Protein AF-A0A3D1IRN2-F1 (afdb_monomer)

Foldseek 3Di:
DDDDDCLQVQQPDDCQQFQAEEEEDAAQLCLVVSVVCCCPPNPNRDPFDEAEWEAPDPPTDQDPDALGEYEYEEAEDLVCVVSVVVCSVSNYRYRYYYHDDPVSCVVVVVVTRYHYDYSQPRLVVVVVVCVVVVAADDPVLSVVCCVVRTSHPVVQVVLCVVPPPHHSSVSSVVVVVVVVVVVVVVVD

Structure (mmCIF, N/CA/C/O backbone):
data_AF-A0A3D1IRN2-F1
#
_entry.id   AF-A0A3D1IRN2-F1
#
loop_
_atom_site.group_PDB
_atom_site.id
_atom_site.type_symbol
_atom_site.label_atom_id
_atom_site.label_alt_id
_atom_site.label_comp_id
_atom_site.label_asym_id
_atom_site.label_entity_id
_atom_site.label_seq_id
_atom_site.pdbx_PDB_ins_code
_atom_site.Cartn_x
_atom_site.Cartn_y
_atom_site.Cartn_z
_atom_site.occupancy
_atom_site.B_iso_or_equiv
_atom_site.auth_seq_id
_atom_site.auth_comp_id
_atom_site.auth_asym_id
_atom_site.auth_atom_id
_atom_site.pdbx_PDB_model_num
ATOM 1 N N . MET A 1 1 ? -4.402 -15.039 -14.661 1.00 31.20 1 MET A N 1
ATOM 2 C CA . MET A 1 1 ? -4.674 -14.711 -13.245 1.00 31.20 1 MET A CA 1
ATOM 3 C C . MET A 1 1 ? -3.350 -14.718 -12.504 1.00 31.20 1 MET A C 1
ATOM 5 O O . MET A 1 1 ? -2.863 -15.777 -12.134 1.00 31.20 1 MET A O 1
ATOM 9 N N . THR A 1 2 ? -2.715 -13.557 -12.391 1.00 45.16 2 THR A N 1
ATOM 10 C CA . THR A 1 2 ? -1.510 -13.356 -11.581 1.00 45.16 2 THR A CA 1
ATOM 11 C C . THR A 1 2 ? -1.921 -13.377 -10.107 1.00 45.16 2 THR A C 1
ATOM 13 O O . THR A 1 2 ? -2.821 -12.648 -9.696 1.00 45.16 2 THR A O 1
ATOM 16 N N . GLY A 1 3 ? -1.352 -14.300 -9.327 1.00 62.56 3 GLY A N 1
ATOM 17 C CA . GLY A 1 3 ? -1.637 -14.417 -7.896 1.00 62.56 3 GLY A CA 1
ATOM 18 C C . GLY A 1 3 ? -1.191 -13.170 -7.128 1.00 62.56 3 GLY A C 1
ATOM 19 O O . GLY A 1 3 ? -0.295 -12.454 -7.571 1.00 62.56 3 GLY A O 1
ATOM 20 N N . PHE A 1 4 ? -1.811 -12.914 -5.974 1.00 73.88 4 PHE A N 1
ATOM 21 C CA . PHE A 1 4 ? -1.372 -11.856 -5.062 1.00 73.88 4 PHE A CA 1
ATOM 22 C C . PHE A 1 4 ? 0.097 -12.076 -4.664 1.00 73.88 4 PHE A C 1
ATOM 24 O O . PHE A 1 4 ? 0.427 -13.110 -4.072 1.00 73.88 4 PHE A O 1
ATOM 31 N N . ASP A 1 5 ? 0.960 -11.114 -5.000 1.00 78.19 5 ASP A N 1
ATOM 32 C CA . ASP A 1 5 ? 2.355 -11.095 -4.559 1.00 78.19 5 ASP A CA 1
ATOM 33 C C . ASP A 1 5 ? 2.394 -10.701 -3.081 1.00 78.19 5 ASP A C 1
ATOM 35 O O . ASP A 1 5 ? 2.176 -9.541 -2.732 1.00 78.19 5 ASP A O 1
ATOM 39 N N . ASP A 1 6 ? 2.648 -11.674 -2.208 1.00 82.94 6 ASP A N 1
ATOM 40 C CA . ASP A 1 6 ? 2.663 -11.475 -0.757 1.00 82.94 6 ASP A CA 1
ATOM 41 C C . ASP A 1 6 ? 3.997 -10.894 -0.273 1.00 82.94 6 ASP A C 1
ATOM 43 O O . ASP A 1 6 ? 4.656 -11.414 0.618 1.00 82.94 6 ASP A O 1
ATOM 47 N N . PHE A 1 7 ? 4.426 -9.795 -0.890 1.00 81.88 7 PHE A N 1
ATOM 48 C CA . PHE A 1 7 ? 5.732 -9.178 -0.649 1.00 81.88 7 PHE A CA 1
ATOM 49 C C . PHE A 1 7 ? 5.870 -8.498 0.727 1.00 81.88 7 PHE A C 1
ATOM 51 O O . PHE A 1 7 ? 6.928 -7.941 1.032 1.00 81.88 7 PHE A O 1
ATOM 58 N N . LEU A 1 8 ? 4.783 -8.487 1.502 1.00 84.19 8 LEU A N 1
ATOM 59 C CA . LEU A 1 8 ? 4.660 -7.932 2.850 1.00 84.19 8 LEU A CA 1
ATOM 60 C C . LEU A 1 8 ? 4.401 -9.025 3.904 1.00 84.19 8 LEU A C 1
ATOM 62 O O . LEU A 1 8 ? 4.123 -8.678 5.052 1.00 84.19 8 LEU A O 1
ATOM 66 N N . ASP A 1 9 ? 4.435 -10.305 3.509 1.00 86.25 9 ASP A N 1
ATOM 67 C CA . ASP A 1 9 ? 4.173 -11.475 4.358 1.00 86.25 9 ASP A CA 1
ATOM 68 C C . ASP A 1 9 ? 2.822 -11.413 5.108 1.00 86.25 9 ASP A C 1
ATOM 70 O O . ASP A 1 9 ? 2.667 -11.887 6.241 1.00 86.25 9 ASP A O 1
ATOM 74 N N . LEU A 1 10 ? 1.806 -10.824 4.465 1.00 87.88 10 LEU A N 1
ATOM 75 C CA . LEU A 1 10 ? 0.474 -10.607 5.031 1.00 87.88 10 LEU A CA 1
ATOM 76 C C . LEU A 1 10 ? -0.271 -11.908 5.286 1.00 87.88 10 LEU A C 1
ATOM 78 O O . LEU A 1 10 ? -1.120 -11.929 6.170 1.00 87.88 10 LEU A O 1
ATOM 82 N N . LYS A 1 11 ? 0.023 -12.989 4.552 1.00 87.25 11 LYS A N 1
ATOM 83 C CA .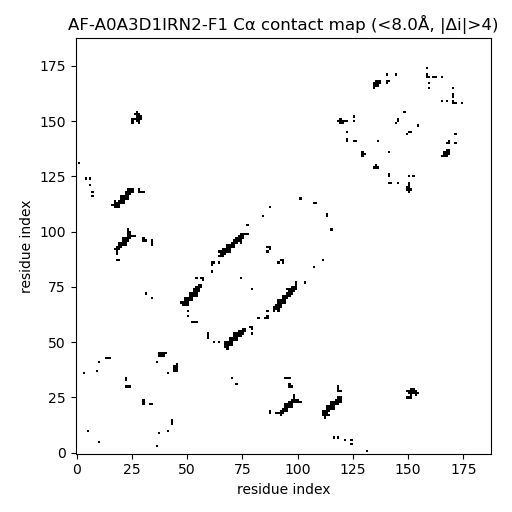 LYS A 1 11 ? -0.608 -14.299 4.792 1.00 87.25 11 LYS A CA 1
ATOM 84 C C . LYS A 1 11 ? -0.293 -14.856 6.174 1.00 87.25 11 LYS A C 1
ATOM 86 O O . LYS A 1 11 ? -1.089 -15.615 6.716 1.00 87.25 11 LYS A O 1
ATOM 91 N N . THR A 1 12 ? 0.879 -14.521 6.705 1.00 86.88 12 THR A N 1
ATOM 92 C CA . THR A 1 12 ? 1.371 -15.029 7.993 1.00 86.88 12 THR A CA 1
ATOM 93 C C . THR A 1 12 ? 1.240 -14.026 9.133 1.00 86.88 12 THR A C 1
ATOM 95 O O . THR A 1 12 ? 1.404 -14.395 10.296 1.00 86.88 12 THR A O 1
ATOM 98 N N . ALA A 1 13 ? 0.947 -12.762 8.821 1.00 89.69 13 ALA A N 1
ATOM 99 C CA . ALA A 1 13 ? 0.751 -11.725 9.821 1.00 89.69 13 ALA A CA 1
ATOM 100 C C . ALA A 1 13 ? -0.537 -11.964 10.630 1.00 89.69 13 ALA A C 1
ATOM 102 O O . ALA A 1 13 ? -1.516 -12.508 10.136 1.00 89.69 13 ALA A O 1
ATOM 103 N N . SER A 1 14 ? -0.549 -11.532 11.893 1.00 90.25 14 SER A N 1
ATOM 104 C CA . SER A 1 14 ? -1.740 -11.583 12.748 1.00 90.25 14 SER A CA 1
ATOM 105 C C . SER A 1 14 ? -2.242 -10.179 13.045 1.00 90.25 14 SER A C 1
ATOM 107 O O . SER A 1 14 ? -1.477 -9.292 13.434 1.00 90.25 14 SER A O 1
ATOM 109 N N . PHE A 1 15 ? -3.551 -9.989 12.912 1.00 92.06 15 PHE A N 1
ATOM 110 C CA . PHE A 1 15 ? -4.242 -8.718 13.099 1.00 92.06 15 PHE A CA 1
ATOM 111 C C . PHE A 1 15 ? -5.239 -8.742 14.260 1.00 92.06 15 PHE A C 1
ATOM 113 O O . PHE A 1 15 ? -5.839 -7.709 14.557 1.00 92.06 15 PHE A O 1
ATOM 120 N N . ARG A 1 16 ? -5.390 -9.871 14.964 1.00 86.75 16 ARG A N 1
ATOM 121 C CA . ARG A 1 16 ? -6.381 -10.056 16.045 1.00 86.75 16 ARG A CA 1
ATOM 122 C C . ARG A 1 16 ? -6.370 -8.969 17.121 1.00 86.75 16 ARG A C 1
ATOM 124 O O . ARG A 1 16 ? -7.426 -8.566 17.591 1.00 86.75 16 ARG A O 1
ATOM 131 N N . SER A 1 17 ? -5.192 -8.487 17.508 1.00 88.06 17 SER A N 1
ATOM 132 C CA . SER A 1 17 ? -5.023 -7.424 18.511 1.00 88.06 17 SER A CA 1
ATOM 133 C C . SER A 1 17 ? -4.680 -6.062 17.901 1.00 88.06 17 SER A C 1
ATOM 135 O O . SER A 1 17 ? -4.400 -5.110 18.630 1.00 88.06 17 SER A O 1
ATOM 137 N N . THR A 1 18 ? -4.667 -5.949 16.573 1.00 93.88 18 THR A N 1
ATOM 138 C CA . THR A 1 18 ? -4.250 -4.731 15.873 1.00 93.88 18 THR A CA 1
ATOM 139 C C . THR A 1 18 ? -5.421 -3.778 15.759 1.00 93.88 18 THR A C 1
ATOM 141 O O . THR A 1 18 ? -6.428 -4.099 15.141 1.00 93.88 18 THR A O 1
ATOM 144 N N . ARG A 1 19 ? -5.287 -2.584 16.329 1.00 95.44 19 ARG A N 1
ATOM 145 C CA . ARG A 1 19 ? -6.281 -1.509 16.225 1.00 95.44 19 ARG A CA 1
ATOM 146 C C . ARG A 1 19 ? -6.098 -0.686 14.956 1.00 95.44 19 ARG A C 1
ATOM 148 O O . ARG A 1 19 ? -7.086 -0.278 14.355 1.00 95.44 19 ARG A O 1
ATOM 155 N N . LEU A 1 20 ? -4.853 -0.473 14.543 1.00 97.00 20 LEU A N 1
ATOM 156 C CA . LEU A 1 20 ? -4.511 0.300 13.356 1.00 97.00 20 LEU A CA 1
ATOM 157 C C . LEU A 1 20 ? -3.485 -0.455 12.511 1.00 97.00 20 LEU A C 1
ATOM 159 O O . LEU A 1 20 ? -2.386 -0.746 12.977 1.00 97.00 20 LEU A O 1
ATOM 163 N N . ALA A 1 21 ? -3.824 -0.736 11.260 1.00 96.88 21 ALA A N 1
ATOM 164 C CA . ALA A 1 21 ? -2.905 -1.290 10.283 1.00 96.88 21 ALA A CA 1
ATOM 165 C C . ALA A 1 21 ? -2.624 -0.253 9.191 1.00 96.88 21 ALA A C 1
ATOM 167 O O . ALA A 1 21 ? -3.531 0.121 8.453 1.00 96.88 21 ALA A O 1
ATOM 168 N N . VAL A 1 22 ? -1.383 0.228 9.097 1.00 96.38 22 VAL A N 1
ATOM 169 C CA . VAL A 1 22 ? -0.994 1.308 8.180 1.00 96.38 22 VAL A CA 1
ATOM 170 C C . VAL A 1 22 ? -0.168 0.770 7.023 1.00 96.38 22 VAL A C 1
ATOM 172 O O . VAL A 1 22 ? 0.945 0.300 7.221 1.00 96.38 22 VAL A O 1
ATOM 175 N N . PHE A 1 23 ? -0.665 0.928 5.807 1.00 95.56 23 PHE A N 1
ATOM 176 C CA . PHE A 1 23 ? 0.045 0.693 4.558 1.00 95.56 23 PHE A CA 1
ATOM 177 C C . PHE A 1 23 ? 0.503 2.038 4.007 1.00 95.56 23 PHE A C 1
ATOM 179 O O . PHE A 1 23 ? -0.317 2.865 3.615 1.00 95.56 23 PHE A O 1
ATOM 186 N N . THR A 1 24 ? 1.811 2.272 3.979 1.00 93.56 24 THR A N 1
ATOM 187 C CA . THR A 1 24 ? 2.407 3.515 3.468 1.00 93.56 24 THR A CA 1
ATOM 188 C C . THR A 1 24 ? 3.323 3.255 2.278 1.00 93.56 24 THR A C 1
ATOM 190 O O . THR A 1 24 ? 3.818 2.142 2.089 1.00 93.56 24 THR A O 1
ATOM 193 N N . GLY A 1 25 ? 3.493 4.260 1.426 1.00 89.31 25 GLY A N 1
ATOM 194 C CA . GLY A 1 25 ? 4.340 4.229 0.238 1.00 89.31 25 GLY A CA 1
ATOM 195 C C . GLY A 1 25 ? 3.826 5.169 -0.848 1.00 89.31 25 GLY A C 1
ATOM 196 O O . GLY A 1 25 ? 2.757 5.769 -0.708 1.00 89.31 25 GLY A O 1
ATOM 197 N N . VAL A 1 26 ? 4.576 5.262 -1.943 1.00 86.19 26 VAL A N 1
ATOM 198 C CA . VAL A 1 26 ? 4.243 6.088 -3.116 1.00 86.19 26 VAL A CA 1
ATOM 199 C C . VAL A 1 26 ? 2.935 5.660 -3.796 1.00 86.19 26 VAL A C 1
ATOM 201 O O . VAL A 1 26 ? 2.400 4.576 -3.537 1.00 86.19 26 VAL A O 1
ATOM 204 N N . SER A 1 27 ? 2.380 6.508 -4.665 1.00 86.44 27 SER A N 1
ATOM 205 C CA . SER A 1 27 ? 1.241 6.110 -5.503 1.00 86.44 27 SER A CA 1
ATOM 206 C C . SER A 1 27 ? 1.588 4.863 -6.325 1.00 86.44 27 SER A C 1
ATOM 208 O O . SER A 1 27 ? 2.743 4.647 -6.672 1.00 86.44 27 SER A O 1
ATOM 210 N N . GLY A 1 28 ? 0.615 3.980 -6.553 1.00 84.31 28 GLY A N 1
ATOM 211 C CA . GLY A 1 28 ? 0.849 2.745 -7.311 1.00 84.31 28 GLY A CA 1
ATOM 212 C C . GLY A 1 28 ? 1.717 1.685 -6.617 1.00 84.31 28 GLY A C 1
ATOM 213 O O . GLY A 1 28 ? 1.985 0.644 -7.208 1.00 84.31 28 GLY A O 1
ATOM 214 N N . SER A 1 29 ? 2.136 1.871 -5.361 1.00 87.31 29 SER A N 1
ATOM 215 C CA . SER A 1 29 ? 2.979 0.896 -4.650 1.00 87.31 29 SER A CA 1
ATOM 216 C C . SER A 1 29 ? 2.251 -0.382 -4.197 1.00 87.31 29 SER A C 1
ATOM 218 O O . SER A 1 29 ? 2.897 -1.321 -3.729 1.00 87.31 29 SER A O 1
ATOM 220 N N . GLY A 1 30 ? 0.922 -0.447 -4.322 1.00 87.38 30 GLY A N 1
ATOM 221 C CA . GLY A 1 30 ? 0.120 -1.619 -3.948 1.00 87.38 30 GLY A CA 1
ATOM 222 C C . GLY A 1 30 ? -0.518 -1.570 -2.553 1.00 87.38 30 GLY A C 1
ATOM 223 O O . GLY A 1 30 ? -0.948 -2.610 -2.064 1.00 87.38 30 GLY A O 1
ATOM 224 N N . LYS A 1 31 ? -0.616 -0.391 -1.914 1.00 93.25 31 LYS A N 1
ATOM 225 C CA . LYS A 1 31 ? -1.302 -0.205 -0.612 1.00 93.25 31 LYS A CA 1
ATOM 226 C C . LYS A 1 31 ? -2.749 -0.704 -0.640 1.00 93.25 31 LYS A C 1
ATOM 228 O O . LYS A 1 31 ? -3.117 -1.588 0.127 1.00 93.25 31 LYS A O 1
ATOM 233 N N . SER A 1 32 ? -3.552 -0.171 -1.557 1.00 91.19 32 SER A N 1
ATOM 234 C CA . SER A 1 32 ? -4.974 -0.501 -1.664 1.00 91.19 32 SER A CA 1
ATOM 235 C C . SER A 1 32 ? -5.172 -1.954 -2.107 1.00 91.19 32 SER A C 1
ATOM 237 O O . SER A 1 32 ? -6.083 -2.616 -1.624 1.00 91.19 32 SER A O 1
ATOM 239 N N . THR A 1 33 ? -4.270 -2.499 -2.935 1.00 91.31 33 THR A N 1
ATOM 240 C CA . THR A 1 33 ? -4.257 -3.924 -3.313 1.00 91.31 33 THR A CA 1
ATOM 241 C C . THR A 1 33 ? -3.986 -4.838 -2.118 1.00 91.31 33 THR A C 1
ATOM 243 O O . THR A 1 33 ? -4.674 -5.842 -1.956 1.00 91.31 33 THR A O 1
ATOM 246 N N . ALA A 1 34 ? -3.027 -4.490 -1.255 1.00 92.00 34 ALA A N 1
ATOM 247 C CA . ALA A 1 34 ? -2.740 -5.229 -0.026 1.00 92.00 34 ALA A CA 1
ATOM 248 C C . ALA A 1 34 ? -3.945 -5.237 0.928 1.00 92.00 34 ALA A C 1
ATOM 250 O O . ALA A 1 34 ? -4.340 -6.293 1.419 1.00 92.00 34 ALA A O 1
ATOM 251 N N . ILE A 1 35 ? -4.581 -4.078 1.129 1.00 93.75 35 ILE A N 1
ATOM 252 C CA . ILE A 1 35 ? -5.801 -3.968 1.942 1.00 93.75 35 ILE A CA 1
ATOM 253 C C . ILE A 1 35 ? -6.943 -4.782 1.329 1.00 93.75 35 ILE A C 1
ATOM 255 O O . ILE A 1 35 ? -7.617 -5.518 2.045 1.00 93.75 35 ILE A O 1
ATOM 259 N N . GLN A 1 36 ? -7.145 -4.687 0.012 1.00 92.50 36 GLN A N 1
ATOM 260 C CA . GLN A 1 36 ? -8.181 -5.439 -0.696 1.00 92.50 36 GLN A CA 1
ATOM 261 C C . GLN A 1 36 ? -7.979 -6.951 -0.540 1.00 92.50 36 GLN A C 1
ATOM 263 O O . GLN A 1 36 ? -8.939 -7.690 -0.327 1.00 92.50 36 GLN A O 1
ATOM 268 N N . TRP A 1 37 ? -6.730 -7.411 -0.609 1.00 92.31 37 TRP A N 1
ATOM 269 C CA . TRP A 1 37 ? -6.413 -8.813 -0.387 1.00 92.31 37 TRP A CA 1
ATOM 270 C C . TRP A 1 37 ? -6.735 -9.241 1.049 1.00 92.31 37 TRP A C 1
ATOM 272 O O . TRP A 1 37 ? -7.393 -10.267 1.230 1.00 92.31 37 TRP A O 1
ATOM 282 N N . LEU A 1 38 ? -6.359 -8.430 2.049 1.00 92.56 38 LEU A N 1
ATOM 283 C CA . LEU A 1 38 ? -6.649 -8.697 3.460 1.00 92.56 38 LEU A CA 1
ATOM 284 C C . LEU A 1 38 ? -8.147 -8.858 3.722 1.00 92.56 38 LEU A C 1
ATOM 286 O O . LEU A 1 38 ? -8.557 -9.851 4.314 1.00 92.56 38 LEU A O 1
ATOM 290 N N . ILE A 1 39 ? -8.971 -7.920 3.257 1.00 92.25 39 ILE A N 1
ATOM 291 C CA . ILE A 1 39 ? -10.416 -7.968 3.522 1.00 92.25 39 ILE A CA 1
ATOM 292 C C . ILE A 1 39 ? -11.112 -9.157 2.847 1.00 92.25 39 ILE A C 1
ATOM 294 O O . ILE A 1 39 ? -12.120 -9.643 3.351 1.00 92.25 39 ILE A O 1
ATOM 298 N N . GLN A 1 40 ? -10.588 -9.624 1.712 1.00 90.12 40 GLN A N 1
ATOM 299 C CA . GLN A 1 40 ? -11.188 -10.717 0.946 1.00 90.12 40 GLN A CA 1
ATOM 300 C C . GLN A 1 40 ? -10.732 -12.100 1.419 1.00 90.12 40 GLN A C 1
ATOM 302 O O . GLN A 1 40 ? -11.522 -13.041 1.381 1.00 90.12 40 GLN A O 1
ATOM 307 N N . HIS A 1 41 ? -9.470 -12.235 1.834 1.00 89.88 41 HIS A N 1
ATOM 308 C CA . HIS A 1 41 ? -8.832 -13.546 1.996 1.00 89.88 41 HIS A CA 1
ATOM 309 C C . HIS A 1 41 ? -8.253 -13.794 3.388 1.00 89.88 41 HIS A C 1
ATOM 311 O O . HIS A 1 41 ? -8.012 -14.948 3.735 1.00 89.88 41 HIS A O 1
ATOM 317 N N . HIS A 1 42 ? -7.983 -12.753 4.180 1.00 90.88 42 HIS A N 1
ATOM 318 C CA . HIS A 1 42 ? -7.306 -12.938 5.457 1.00 90.88 42 HIS A CA 1
ATOM 319 C C . HIS A 1 42 ? -8.303 -13.342 6.559 1.00 90.88 42 HIS A C 1
ATOM 321 O O . HIS A 1 42 ? -9.294 -12.631 6.765 1.00 90.88 42 HIS A O 1
ATOM 327 N N . PRO A 1 43 ? -8.039 -14.417 7.330 1.00 89.31 43 PRO A N 1
ATOM 328 C CA . PRO A 1 43 ? -8.976 -14.940 8.330 1.00 89.31 43 PRO A CA 1
ATOM 329 C C . PRO A 1 43 ? -9.437 -13.918 9.377 1.00 89.31 43 PRO A C 1
ATOM 331 O O . PRO A 1 43 ? -10.581 -13.957 9.815 1.00 89.31 43 PRO A O 1
ATOM 334 N N . ASP A 1 44 ? -8.569 -12.976 9.761 1.00 90.12 44 ASP A N 1
ATOM 335 C CA . ASP A 1 44 ? -8.899 -11.950 10.766 1.00 90.12 44 ASP A CA 1
ATOM 336 C C . ASP A 1 44 ? -9.892 -10.869 10.268 1.00 90.12 44 ASP A C 1
ATOM 338 O O . ASP A 1 44 ? -10.424 -10.090 11.069 1.00 90.12 44 ASP A O 1
ATOM 342 N N . PHE A 1 45 ? -10.153 -10.808 8.957 1.00 90.19 45 PHE A N 1
ATOM 343 C CA . PHE A 1 45 ? -11.019 -9.798 8.333 1.00 90.19 45 PHE A CA 1
ATOM 344 C C . PHE A 1 45 ? -12.175 -10.380 7.517 1.00 90.19 45 PHE A C 1
ATOM 346 O O . PHE A 1 45 ? -13.178 -9.693 7.319 1.00 90.19 45 PHE A O 1
ATOM 353 N N . GLN A 1 46 ? -12.053 -11.628 7.064 1.00 83.25 46 GLN A N 1
ATOM 354 C CA . GLN A 1 46 ? -13.050 -12.289 6.231 1.00 83.25 46 GLN A CA 1
ATOM 355 C C . GLN A 1 46 ? -14.443 -12.267 6.891 1.00 83.25 46 GLN A C 1
ATOM 357 O O . GLN A 1 46 ? -14.586 -12.496 8.091 1.00 83.25 46 GLN A O 1
ATOM 362 N N . ASN A 1 47 ? -15.480 -12.003 6.088 1.00 82.19 47 ASN A N 1
ATOM 363 C CA . ASN A 1 47 ? -16.896 -11.958 6.494 1.00 82.19 47 ASN A CA 1
ATOM 364 C C . ASN A 1 47 ? -17.271 -10.881 7.529 1.00 82.19 47 ASN A C 1
ATOM 366 O O . ASN A 1 47 ? -18.366 -10.928 8.091 1.00 82.19 47 ASN A O 1
ATOM 370 N N . ARG A 1 48 ? -16.407 -9.893 7.784 1.00 85.50 48 ARG A N 1
ATOM 371 C CA . ARG A 1 48 ? -16.758 -8.749 8.633 1.00 85.50 48 ARG A CA 1
ATOM 372 C C . ARG A 1 48 ? -17.426 -7.649 7.804 1.00 85.50 48 ARG A C 1
ATOM 374 O O . ARG A 1 48 ? -17.005 -7.416 6.671 1.00 85.50 48 ARG A O 1
ATOM 381 N N . PRO A 1 49 ? -18.431 -6.940 8.346 1.00 86.06 49 PRO A N 1
ATOM 382 C CA . PRO A 1 49 ? -18.943 -5.736 7.707 1.00 86.06 49 PRO A CA 1
ATOM 383 C C . PRO A 1 49 ? -17.829 -4.686 7.657 1.00 86.06 49 PRO A C 1
ATOM 385 O O . PRO A 1 49 ? -17.163 -4.427 8.665 1.00 86.06 49 PRO A O 1
ATOM 388 N N . ILE A 1 50 ? -17.613 -4.121 6.471 1.00 91.88 50 ILE A N 1
ATOM 389 C CA . ILE A 1 50 ? -16.545 -3.159 6.202 1.00 91.88 50 ILE A CA 1
ATOM 390 C C . ILE A 1 50 ? -17.172 -1.843 5.782 1.00 91.88 50 ILE A C 1
ATOM 392 O O . ILE A 1 50 ? -17.902 -1.788 4.795 1.00 91.88 50 ILE A O 1
ATOM 396 N N . GLU A 1 51 ? -16.802 -0.784 6.486 1.00 94.00 51 GLU A N 1
ATOM 397 C CA . GLU A 1 51 ? -17.077 0.580 6.060 1.00 94.00 51 GLU A CA 1
ATOM 398 C C . GLU A 1 51 ? -15.846 1.118 5.331 1.00 94.00 51 GLU A C 1
ATOM 400 O O . GLU A 1 51 ? -14.747 1.134 5.894 1.00 94.00 51 GLU A O 1
ATOM 405 N N . ARG A 1 52 ? -15.997 1.548 4.076 1.00 92.75 52 ARG A N 1
ATOM 406 C CA . ARG A 1 52 ? -14.883 2.091 3.291 1.00 92.75 52 ARG A CA 1
ATOM 407 C C . ARG A 1 52 ? -15.034 3.588 3.108 1.00 92.75 52 ARG A C 1
ATOM 409 O O . ARG A 1 52 ? -16.080 4.074 2.697 1.00 92.75 52 ARG A O 1
ATOM 416 N N . VAL A 1 53 ? -13.946 4.299 3.358 1.00 91.81 53 VAL A N 1
ATOM 417 C CA . VAL A 1 53 ? -13.849 5.741 3.200 1.00 91.81 53 VAL A CA 1
ATOM 418 C C . VAL A 1 53 ? -12.645 6.060 2.334 1.00 91.81 53 VAL A C 1
ATOM 420 O O . VAL A 1 53 ? -11.574 5.478 2.500 1.00 91.81 53 VAL A O 1
ATOM 423 N N . ILE A 1 54 ? -12.824 6.987 1.402 1.00 87.38 54 ILE A N 1
ATOM 424 C CA . ILE A 1 54 ? -11.739 7.517 0.583 1.00 87.38 54 ILE A CA 1
ATOM 425 C C . ILE A 1 54 ? -11.309 8.841 1.211 1.00 87.38 54 ILE A C 1
ATOM 427 O O . ILE A 1 54 ? -12.141 9.711 1.475 1.00 87.38 54 ILE A O 1
ATOM 431 N N . GLY A 1 55 ? -10.016 8.952 1.498 1.00 79.94 55 GLY A N 1
ATOM 432 C CA . GLY A 1 55 ? -9.346 10.169 1.927 1.00 79.94 55 GLY A CA 1
ATOM 433 C C . GLY A 1 55 ? -9.175 11.146 0.765 1.00 79.94 55 GLY A C 1
ATOM 434 O O . GLY A 1 55 ? -10.094 11.385 -0.012 1.00 79.94 55 GLY A O 1
ATOM 435 N N . GLY A 1 56 ? -7.999 11.758 0.645 1.00 71.94 56 GLY A N 1
ATOM 436 C CA . GLY A 1 56 ? -7.704 12.674 -0.461 1.00 71.94 56 GLY A CA 1
ATOM 437 C C . GLY A 1 56 ? -8.147 14.124 -0.229 1.00 71.94 56 GLY A C 1
ATOM 438 O O . GLY A 1 56 ? -7.908 14.981 -1.078 1.00 71.94 56 GLY A O 1
ATOM 439 N N . GLY A 1 57 ? -8.747 14.440 0.924 1.00 71.69 57 GLY A N 1
ATOM 440 C CA . GLY A 1 57 ? -9.296 15.767 1.216 1.00 71.69 57 GLY A CA 1
ATOM 441 C C . GLY A 1 57 ? -9.755 15.942 2.665 1.00 71.69 57 GLY A C 1
ATOM 442 O O . GLY A 1 57 ? -9.856 14.991 3.433 1.00 71.69 57 GLY A O 1
ATOM 443 N N . LEU A 1 58 ? -10.049 17.178 3.078 1.00 73.31 58 LEU A N 1
ATOM 444 C CA . LEU A 1 58 ? -10.553 17.447 4.435 1.00 73.31 58 LEU A CA 1
ATOM 445 C C . LEU A 1 58 ? -12.062 17.213 4.579 1.00 73.31 58 LEU A C 1
ATOM 447 O O . LEU A 1 58 ? -12.565 17.258 5.700 1.00 73.31 58 LEU A O 1
ATOM 451 N N . ASP A 1 59 ? -12.753 16.837 3.504 1.00 80.19 59 ASP A N 1
ATOM 452 C CA . ASP A 1 59 ? -14.220 16.838 3.459 1.00 80.19 59 ASP A CA 1
ATOM 453 C C . ASP A 1 59 ? -14.844 15.448 3.660 1.00 80.19 59 ASP A C 1
ATOM 455 O O . ASP A 1 59 ? -16.056 15.325 3.811 1.00 80.19 59 ASP A O 1
ATOM 459 N N . TRP A 1 60 ? -14.036 14.381 3.737 1.00 85.94 60 TRP A N 1
ATOM 460 C CA . TRP A 1 60 ? -14.583 13.043 3.979 1.00 85.94 60 TRP A CA 1
ATOM 461 C C . TRP A 1 60 ? -15.202 12.916 5.377 1.00 85.94 60 TRP A C 1
ATOM 463 O O . TRP A 1 60 ? -14.635 13.361 6.383 1.00 85.94 60 TRP A O 1
ATOM 473 N N . THR A 1 61 ? -16.372 12.294 5.455 1.00 86.38 61 THR A N 1
ATOM 474 C CA . THR A 1 61 ? -17.120 12.173 6.709 1.00 86.38 61 THR A CA 1
ATOM 475 C C . THR A 1 61 ? -16.642 10.968 7.504 1.00 86.38 61 THR A C 1
ATOM 477 O O . THR A 1 61 ? -16.451 9.889 6.953 1.00 86.38 61 THR A O 1
ATOM 480 N N . VAL A 1 62 ? -16.454 11.144 8.815 1.00 88.62 62 VAL A N 1
ATOM 481 C CA . VAL A 1 62 ? -16.114 10.034 9.712 1.00 88.62 62 VAL A CA 1
ATOM 482 C C . VAL A 1 62 ? -17.364 9.178 9.924 1.00 88.62 62 VAL A C 1
ATOM 484 O O . VAL A 1 62 ? -18.303 9.669 10.558 1.00 88.62 62 VAL A O 1
ATOM 487 N N . PRO A 1 63 ? -17.391 7.921 9.454 1.00 90.25 63 PRO A N 1
ATOM 488 C CA . PRO A 1 63 ? -18.567 7.074 9.579 1.00 90.25 63 PRO A CA 1
ATOM 489 C C . PRO A 1 63 ? -18.924 6.835 11.046 1.00 90.25 63 PRO A C 1
ATOM 491 O O . PRO A 1 63 ? -18.047 6.698 11.906 1.00 90.25 63 PRO A O 1
ATOM 494 N N . ALA A 1 64 ? -20.222 6.783 11.341 1.00 90.31 64 ALA A N 1
ATOM 495 C CA . ALA A 1 64 ? -20.772 6.545 12.678 1.00 90.31 64 ALA A CA 1
ATOM 496 C C . ALA A 1 64 ? -20.756 5.052 13.062 1.00 90.31 64 ALA A C 1
ATOM 498 O O . ALA A 1 64 ? -21.705 4.541 13.642 1.00 90.31 64 ALA A O 1
ATOM 499 N N . VAL A 1 65 ? -19.677 4.353 12.709 1.00 91.19 65 VAL A N 1
ATOM 500 C CA . VAL A 1 65 ? -19.464 2.943 13.041 1.00 91.19 65 VAL A CA 1
ATOM 501 C C . VAL A 1 65 ? -18.725 2.850 14.375 1.00 91.19 65 VAL A C 1
ATOM 503 O O . VAL A 1 65 ? -17.793 3.621 14.637 1.00 91.19 65 VAL A O 1
ATOM 506 N N . GLU A 1 66 ? -19.142 1.900 15.207 1.00 90.94 66 GLU A N 1
ATOM 507 C CA . GLU A 1 66 ? -18.531 1.580 16.497 1.00 90.94 66 GLU A CA 1
ATOM 508 C C . GLU A 1 66 ? -18.126 0.109 16.526 1.00 90.94 66 GLU A C 1
ATOM 510 O O . GLU A 1 66 ? -18.860 -0.752 16.041 1.00 90.94 66 GLU A O 1
ATOM 515 N N . ASN A 1 67 ? -16.952 -0.183 17.092 1.00 90.81 67 ASN A N 1
ATOM 516 C CA . ASN A 1 67 ? -16.390 -1.538 17.175 1.00 90.81 67 ASN A CA 1
ATOM 517 C C . ASN A 1 67 ? -16.354 -2.313 15.835 1.00 90.81 67 ASN A C 1
ATOM 519 O O . ASN A 1 67 ? -16.321 -3.545 15.816 1.00 90.81 67 ASN A O 1
ATOM 523 N N . GLY A 1 68 ? -16.337 -1.595 14.707 1.00 92.38 68 GLY A N 1
ATOM 524 C CA . GLY A 1 68 ? -16.354 -2.151 13.356 1.00 92.38 68 GLY A CA 1
ATOM 525 C C . GLY A 1 68 ? -14.979 -2.202 12.692 1.00 92.38 68 GLY A C 1
ATOM 526 O O . GLY A 1 68 ? -13.956 -1.855 13.288 1.00 92.38 68 GLY A O 1
ATOM 527 N N . LEU A 1 69 ? -14.962 -2.648 11.434 1.00 94.94 69 LEU A N 1
ATOM 528 C CA . LEU A 1 69 ? -13.793 -2.621 10.557 1.00 94.94 69 LEU A CA 1
ATOM 529 C C . LEU A 1 69 ? -13.952 -1.477 9.553 1.00 94.94 69 LEU A C 1
ATOM 531 O O . LEU A 1 69 ? -14.906 -1.458 8.777 1.00 94.94 69 LEU A O 1
ATOM 535 N N . VAL A 1 70 ? -13.018 -0.527 9.570 1.00 96.06 70 VAL A N 1
ATOM 536 C CA . VAL A 1 70 ? -13.044 0.645 8.689 1.00 96.06 70 VAL A CA 1
ATOM 537 C C . VAL A 1 70 ? -11.810 0.642 7.799 1.00 96.06 70 VAL A C 1
ATOM 539 O O . VAL A 1 70 ? -10.684 0.542 8.282 1.00 96.06 70 VAL A O 1
ATOM 542 N N . VAL A 1 71 ? -12.016 0.769 6.494 1.00 95.94 71 VAL A N 1
ATOM 543 C CA . VAL A 1 71 ? -10.946 0.951 5.513 1.00 95.94 71 VAL A CA 1
ATOM 544 C C . VAL A 1 71 ? -10.878 2.426 5.149 1.00 95.94 71 VAL A C 1
ATOM 546 O O . VAL A 1 71 ? -11.865 2.989 4.687 1.00 95.94 71 VAL A O 1
ATOM 549 N N . VAL A 1 72 ? -9.716 3.045 5.328 1.00 94.69 72 VAL A N 1
ATOM 550 C CA . VAL A 1 72 ? -9.445 4.420 4.899 1.00 94.69 72 VAL A CA 1
ATOM 551 C C . VAL A 1 72 ? -8.408 4.369 3.786 1.00 94.69 72 VAL A C 1
ATOM 553 O O . VAL A 1 72 ? -7.265 3.983 4.025 1.00 94.69 72 VAL A O 1
ATOM 556 N N . ASP A 1 73 ? -8.807 4.730 2.573 1.00 92.62 73 ASP A N 1
ATOM 557 C CA . ASP A 1 73 ? -7.908 4.817 1.420 1.00 92.62 73 ASP A CA 1
ATOM 558 C C . ASP A 1 73 ? -7.360 6.240 1.245 1.00 92.62 73 ASP A C 1
ATOM 560 O O . ASP A 1 73 ? -7.949 7.192 1.747 1.00 92.62 73 ASP A O 1
ATOM 564 N N . ASP A 1 74 ? -6.248 6.400 0.529 1.00 89.31 74 ASP A N 1
ATOM 565 C CA . ASP A 1 74 ? -5.703 7.704 0.106 1.00 89.31 74 ASP A CA 1
ATOM 566 C C . ASP A 1 74 ? -5.568 8.799 1.186 1.00 89.31 74 ASP A C 1
ATOM 568 O O . ASP A 1 74 ? -5.816 9.984 0.951 1.00 89.31 74 ASP A O 1
ATOM 572 N N . LEU A 1 75 ? -5.095 8.452 2.385 1.00 90.62 75 LEU A N 1
ATOM 573 C CA . LEU A 1 75 ? -4.759 9.468 3.386 1.00 90.62 75 LEU A CA 1
ATOM 574 C C . LEU A 1 75 ? -3.487 10.230 2.972 1.00 90.62 75 LEU A C 1
ATOM 576 O O . LEU A 1 75 ? -2.382 9.678 2.998 1.00 90.62 75 LEU A O 1
ATOM 580 N N . ILE A 1 76 ? -3.634 11.505 2.610 1.00 89.62 76 ILE A N 1
ATOM 581 C CA . ILE A 1 76 ? -2.552 12.314 2.020 1.00 89.62 76 ILE A CA 1
ATOM 582 C C . ILE A 1 76 ? -2.074 13.454 2.921 1.00 89.62 76 ILE A C 1
ATOM 584 O O . ILE A 1 76 ? -0.951 13.925 2.748 1.00 89.62 76 ILE A O 1
ATOM 588 N N . ARG A 1 77 ? -2.889 13.929 3.874 1.00 89.69 77 ARG A N 1
ATOM 589 C CA . ARG A 1 77 ? -2.558 15.098 4.707 1.00 89.69 77 ARG A CA 1
ATOM 590 C C . ARG A 1 77 ? -2.471 14.729 6.188 1.00 89.69 77 ARG A C 1
ATOM 592 O O . ARG A 1 77 ? -3.388 14.098 6.709 1.00 89.69 77 ARG A O 1
ATOM 599 N N . PRO A 1 78 ? -1.468 15.234 6.936 1.00 89.31 78 PRO A N 1
ATOM 600 C CA . PRO A 1 78 ? -1.374 15.002 8.381 1.00 8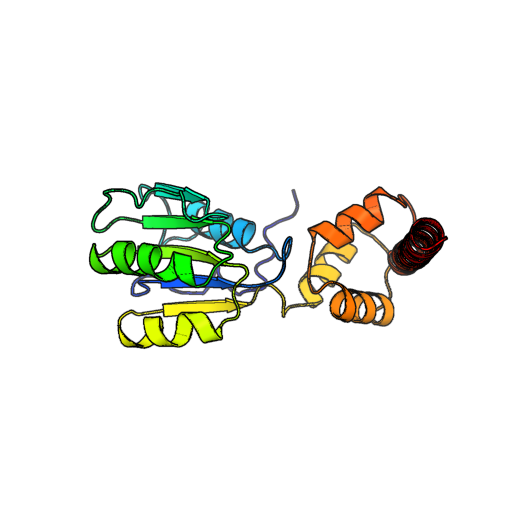9.31 78 PRO A CA 1
ATOM 601 C C . PRO A 1 78 ? -2.594 15.499 9.157 1.00 89.31 78 PRO A C 1
ATOM 603 O O . PRO A 1 78 ? -2.978 14.920 10.167 1.00 89.31 78 PRO A O 1
ATOM 606 N N . ARG A 1 79 ? -3.247 16.560 8.664 1.00 89.44 79 ARG A N 1
ATOM 607 C CA . ARG A 1 79 ? -4.481 17.066 9.269 1.00 89.44 79 ARG A CA 1
ATOM 608 C C . ARG A 1 79 ? -5.592 16.019 9.264 1.00 89.44 79 ARG A C 1
ATOM 610 O O . ARG A 1 79 ? -6.389 16.027 10.177 1.00 89.44 79 ARG A O 1
ATOM 617 N N . GLU A 1 80 ? -5.643 15.076 8.331 1.00 90.06 80 GLU A N 1
ATOM 618 C CA . GLU A 1 80 ? -6.682 14.035 8.334 1.00 90.06 80 GLU A CA 1
ATOM 619 C C . GLU A 1 80 ? -6.526 13.030 9.495 1.00 90.06 80 GLU A C 1
ATOM 621 O O . GLU A 1 80 ? -7.471 12.310 9.821 1.00 90.06 80 GLU A O 1
ATOM 626 N N . LEU A 1 81 ? -5.380 13.017 10.191 1.00 91.25 81 LEU A N 1
ATOM 627 C CA . LEU A 1 81 ? -5.137 12.126 11.329 1.00 91.25 81 LEU A CA 1
ATOM 628 C C . LEU A 1 81 ? -6.107 12.362 12.497 1.00 91.25 81 LEU A C 1
ATOM 630 O O . LEU A 1 81 ? -6.378 11.419 13.237 1.00 91.25 81 LEU A O 1
ATOM 634 N N . TYR A 1 82 ? -6.697 13.558 12.655 1.00 91.31 82 TYR A N 1
ATOM 635 C CA . TYR A 1 82 ? -7.727 13.754 13.690 1.00 91.31 82 TYR A CA 1
ATOM 636 C C . TYR A 1 82 ? -8.973 12.897 13.421 1.00 91.31 82 TYR A C 1
ATOM 638 O O . TYR A 1 82 ? -9.637 12.451 14.356 1.00 91.31 82 TYR A O 1
ATOM 646 N N . LYS A 1 83 ? -9.308 12.650 12.148 1.00 92.62 83 LYS A N 1
ATOM 647 C CA . LYS A 1 83 ? -10.445 11.804 11.765 1.00 92.62 83 LYS A CA 1
ATOM 648 C C . LYS A 1 83 ? -10.142 10.339 12.035 1.00 92.62 83 LYS A C 1
ATOM 650 O O . LYS A 1 83 ? -10.985 9.630 12.577 1.00 92.62 83 LYS A O 1
ATOM 655 N N . LEU A 1 84 ? -8.912 9.923 11.739 1.00 93.25 84 LEU A N 1
ATOM 656 C CA . LEU A 1 84 ? -8.404 8.605 12.102 1.00 93.25 84 LEU A CA 1
ATOM 657 C C . LEU A 1 84 ? -8.464 8.384 13.619 1.00 93.25 84 LEU A C 1
ATOM 659 O O . LEU A 1 84 ? -8.981 7.373 14.080 1.00 93.25 84 LEU A O 1
ATOM 663 N N . PHE A 1 85 ? -8.018 9.364 14.401 1.00 93.69 85 PHE A N 1
ATOM 664 C CA . PHE A 1 85 ? -8.092 9.332 15.860 1.00 93.69 85 PHE A CA 1
ATOM 665 C C . PHE A 1 85 ? -9.535 9.158 16.366 1.00 93.69 85 PHE A C 1
ATOM 667 O O . PHE A 1 85 ? -9.785 8.337 17.246 1.00 93.69 85 PHE A O 1
ATOM 674 N N . ARG A 1 86 ? -10.513 9.852 15.762 1.00 93.69 86 ARG A N 1
ATOM 675 C CA . ARG A 1 86 ? -11.942 9.668 16.085 1.00 93.69 86 ARG A CA 1
ATOM 676 C C . ARG A 1 86 ? -12.440 8.250 15.795 1.00 93.69 86 ARG A C 1
ATOM 678 O O . ARG A 1 86 ? -13.199 7.713 16.598 1.00 93.69 86 ARG A O 1
ATOM 685 N N . LEU A 1 87 ? -12.017 7.639 14.686 1.00 94.69 87 LEU A N 1
ATOM 686 C CA . LEU A 1 87 ? -12.355 6.244 14.379 1.00 94.69 87 LEU A CA 1
ATOM 687 C C . LEU A 1 87 ? -11.798 5.286 15.436 1.00 94.69 87 LEU A C 1
ATOM 689 O O . LEU A 1 87 ? -12.516 4.393 15.881 1.00 94.69 87 LEU A O 1
ATOM 693 N N . LEU A 1 88 ? -10.552 5.500 15.863 1.00 94.75 88 LEU A N 1
ATOM 694 C CA . LEU A 1 88 ? -9.875 4.653 16.846 1.00 94.75 88 LEU A CA 1
ATOM 695 C C . LEU A 1 88 ? -10.481 4.773 18.253 1.00 94.75 88 LEU A C 1
ATOM 697 O O . LEU A 1 88 ? -10.601 3.765 18.949 1.00 94.75 88 LEU A O 1
ATOM 701 N N . ILE A 1 89 ? -10.917 5.971 18.665 1.00 94.25 89 ILE A N 1
ATOM 702 C CA . ILE A 1 89 ? -11.619 6.175 19.947 1.00 94.25 89 ILE A CA 1
ATOM 703 C C . ILE A 1 89 ? -12.939 5.401 20.004 1.00 94.25 89 ILE A C 1
ATOM 705 O O . ILE A 1 89 ? -13.270 4.851 21.049 1.00 94.25 89 ILE A O 1
ATOM 709 N N . ARG A 1 90 ? -13.668 5.293 18.887 1.00 94.06 90 ARG A N 1
ATOM 710 C CA . ARG A 1 90 ? -14.919 4.512 18.782 1.00 94.06 90 ARG A CA 1
ATOM 711 C C . ARG A 1 90 ? -14.709 2.991 18.829 1.00 94.06 90 ARG A C 1
ATOM 713 O O . ARG A 1 90 ? -15.617 2.221 18.524 1.00 94.06 90 ARG A O 1
ATOM 720 N N . GLY A 1 91 ? -13.496 2.541 19.145 1.00 92.62 91 GLY A N 1
ATOM 721 C CA . GLY A 1 91 ? -13.161 1.126 19.214 1.00 92.62 91 GLY A CA 1
ATOM 722 C C . GLY A 1 91 ? -13.108 0.446 17.849 1.00 92.62 91 GLY A C 1
ATOM 723 O O . GLY A 1 91 ? -13.110 -0.782 17.799 1.00 92.62 91 GLY A O 1
ATOM 724 N N . ASN A 1 92 ? -13.043 1.191 16.744 1.00 95.19 92 ASN A N 1
ATOM 725 C CA . ASN A 1 92 ? -12.917 0.575 15.427 1.00 95.19 92 ASN A CA 1
ATOM 726 C C . ASN A 1 92 ? -11.520 -0.018 15.224 1.00 95.19 92 ASN A C 1
ATOM 728 O O . ASN A 1 92 ? -10.521 0.467 15.762 1.00 95.19 92 ASN A O 1
ATOM 732 N N . GLN A 1 93 ? -11.460 -1.065 14.411 1.00 96.06 93 GLN A N 1
ATOM 733 C CA . GLN A 1 93 ? -10.232 -1.532 13.789 1.00 96.06 93 GLN A CA 1
ATOM 734 C C . GLN A 1 93 ? -10.097 -0.860 12.425 1.00 96.06 93 GLN A C 1
ATOM 736 O O . GLN A 1 93 ? -11.042 -0.875 11.637 1.00 96.06 93 GLN A O 1
ATOM 741 N N . VAL A 1 94 ? -8.940 -0.261 12.145 1.00 96.56 94 VAL A N 1
ATOM 742 C CA . VAL A 1 94 ? -8.743 0.545 10.936 1.00 96.56 94 VAL A CA 1
ATOM 743 C C . VAL A 1 94 ? -7.641 -0.035 10.057 1.00 96.56 94 VAL A C 1
ATOM 745 O O . VAL A 1 94 ? -6.512 -0.209 10.517 1.00 96.56 94 VAL A O 1
ATOM 748 N N . LEU A 1 95 ? -7.959 -0.288 8.786 1.00 96.88 95 LEU A N 1
ATOM 749 C CA . LEU A 1 95 ? -6.990 -0.541 7.717 1.00 96.88 95 LEU A CA 1
ATOM 750 C C . LEU A 1 95 ? -6.788 0.759 6.940 1.00 96.88 95 LEU A C 1
ATOM 752 O O . LEU A 1 95 ? -7.740 1.310 6.395 1.00 96.88 95 LEU A O 1
ATOM 756 N N . LEU A 1 96 ? -5.563 1.263 6.898 1.00 96.50 96 LEU A N 1
ATOM 757 C CA . LEU A 1 96 ? -5.252 2.585 6.373 1.00 96.50 96 LEU A CA 1
ATOM 758 C C . LEU A 1 96 ? -4.260 2.488 5.217 1.00 96.50 96 LEU A C 1
ATOM 760 O O . LEU A 1 96 ? -3.146 2.022 5.425 1.00 96.50 96 LEU A O 1
ATOM 764 N N . ALA A 1 97 ? -4.611 3.000 4.040 1.00 95.69 97 ALA A N 1
ATOM 765 C CA . ALA A 1 97 ? -3.646 3.330 2.997 1.00 95.69 97 ALA A CA 1
ATOM 766 C C . ALA A 1 97 ? -3.302 4.820 3.075 1.00 95.69 97 ALA A C 1
ATOM 768 O O . ALA A 1 97 ? -4.176 5.685 3.023 1.00 95.69 97 ALA A O 1
ATOM 769 N N . ALA A 1 98 ? -2.014 5.125 3.199 1.00 94.00 98 ALA A N 1
ATOM 770 C CA . ALA A 1 98 ? -1.530 6.487 3.345 1.00 94.00 98 ALA A CA 1
ATOM 771 C C . ALA A 1 98 ? -0.352 6.783 2.416 1.00 94.00 98 ALA A C 1
ATOM 773 O O . ALA A 1 98 ? 0.495 5.932 2.155 1.00 94.00 98 ALA A O 1
ATOM 774 N N . HIS A 1 99 ? -0.264 8.033 1.977 1.00 90.75 99 HIS A N 1
ATOM 775 C CA . HIS A 1 99 ? 0.911 8.587 1.294 1.00 90.75 99 HIS A CA 1
ATOM 776 C C . HIS A 1 99 ? 1.813 9.367 2.268 1.00 90.75 99 HIS A C 1
ATOM 778 O O . HIS A 1 99 ? 2.813 9.959 1.876 1.00 90.75 99 HIS A O 1
ATOM 784 N N . LEU A 1 100 ? 1.463 9.369 3.561 1.00 89.81 100 LEU A N 1
ATOM 785 C CA . LEU A 1 100 ? 2.222 10.024 4.623 1.00 89.81 100 LEU A CA 1
ATOM 786 C C . LEU A 1 100 ? 3.433 9.202 5.064 1.00 89.81 100 LEU A C 1
ATOM 788 O O . LEU A 1 100 ? 3.372 7.974 5.181 1.00 89.81 100 LEU A O 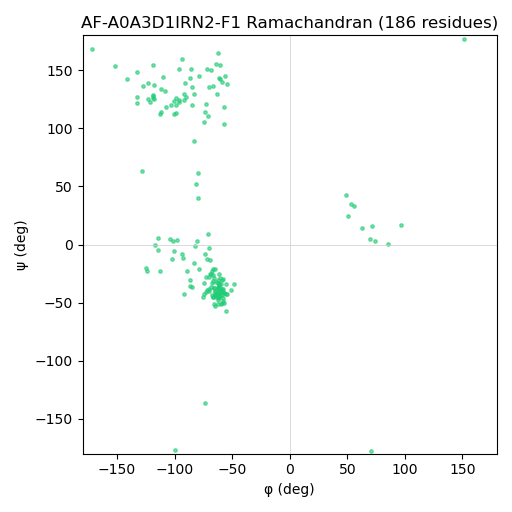1
ATOM 792 N N . HIS A 1 101 ? 4.509 9.908 5.415 1.00 89.25 101 HIS A N 1
ATOM 793 C CA . HIS A 1 101 ? 5.708 9.305 5.990 1.00 89.25 101 HIS A CA 1
ATOM 794 C C . HIS A 1 101 ? 5.387 8.542 7.299 1.00 89.25 101 HIS A C 1
ATOM 796 O O . HIS A 1 101 ? 4.644 9.074 8.130 1.00 89.25 101 HIS A O 1
ATOM 802 N N . PRO A 1 102 ? 5.987 7.354 7.5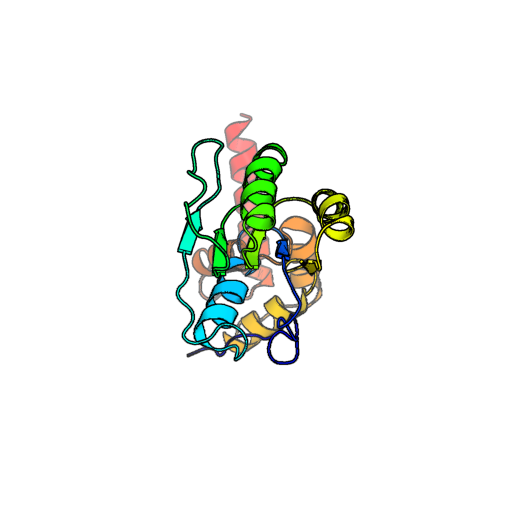46 1.00 89.69 102 PRO A N 1
ATOM 803 C CA . PRO A 1 102 ? 5.738 6.531 8.737 1.00 89.69 102 PRO A CA 1
ATOM 804 C C . PRO A 1 102 ? 5.785 7.2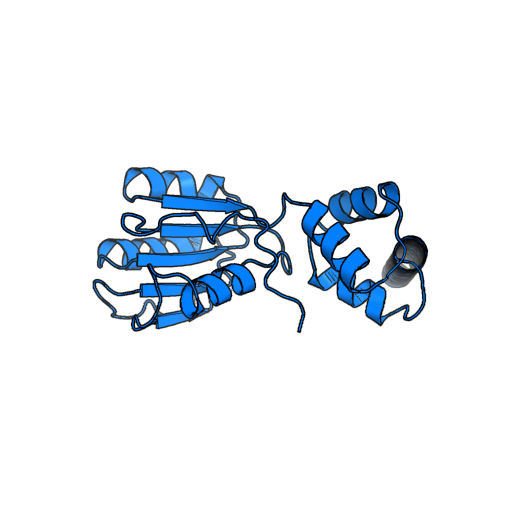71 10.083 1.00 89.69 102 PRO A C 1
ATOM 806 O O . PRO A 1 102 ? 5.035 6.943 11.001 1.00 89.69 102 PRO A O 1
ATOM 809 N N . ALA A 1 103 ? 6.649 8.284 10.199 1.00 91.50 103 ALA A N 1
ATOM 810 C CA . ALA A 1 103 ? 6.825 9.073 11.421 1.00 91.50 103 ALA A CA 1
ATOM 811 C C . ALA A 1 103 ? 5.532 9.756 11.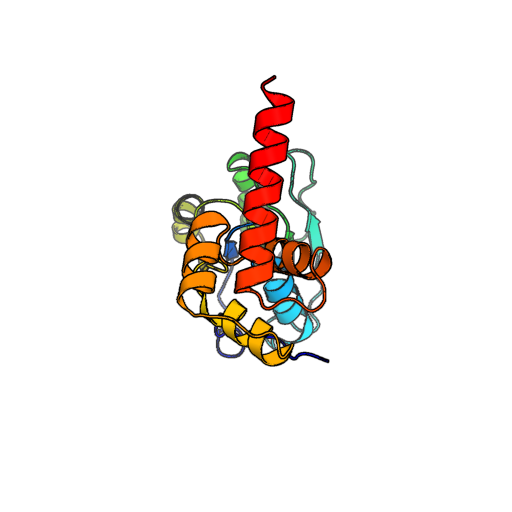904 1.00 91.50 103 ALA A C 1
ATOM 813 O O . ALA A 1 103 ? 5.336 9.904 13.107 1.00 91.50 103 ALA A O 1
ATOM 814 N N . TRP A 1 104 ? 4.616 10.101 10.993 1.00 92.62 104 TRP A N 1
ATOM 815 C CA . TRP A 1 104 ? 3.329 10.710 11.345 1.00 92.62 104 TRP A CA 1
ATOM 816 C C . TRP A 1 104 ? 2.413 9.786 12.153 1.00 92.62 104 TRP A C 1
ATOM 818 O O . TRP A 1 104 ? 1.533 10.262 12.865 1.00 92.62 104 TRP A O 1
ATOM 828 N N . PHE A 1 105 ? 2.635 8.473 12.081 1.00 92.19 105 PHE A N 1
ATOM 829 C CA . PHE A 1 105 ? 1.855 7.479 12.813 1.00 92.19 105 PHE A CA 1
ATOM 830 C C . PHE A 1 105 ? 2.489 7.097 14.151 1.00 92.19 105 PHE A C 1
ATOM 832 O O . PHE A 1 105 ? 1.849 6.408 14.941 1.00 92.19 105 PHE A O 1
ATOM 839 N N . ALA A 1 106 ? 3.715 7.550 14.443 1.00 90.56 106 ALA A N 1
ATOM 840 C CA . ALA A 1 106 ? 4.408 7.222 15.688 1.00 90.56 106 ALA A CA 1
ATOM 841 C C . ALA A 1 106 ? 3.601 7.590 16.952 1.00 90.56 106 ALA A C 1
ATOM 843 O O . ALA A 1 106 ? 3.504 6.732 17.831 1.00 90.56 106 ALA A O 1
ATOM 844 N N . PRO A 1 107 ? 2.934 8.762 17.041 1.00 90.25 107 PRO A N 1
ATOM 845 C CA . PRO A 1 107 ? 2.110 9.094 18.206 1.00 90.25 107 PRO A CA 1
ATOM 846 C C . PRO A 1 107 ? 0.923 8.140 18.407 1.00 90.25 107 PRO A C 1
ATOM 848 O O . PRO A 1 107 ? 0.556 7.838 19.539 1.00 90.25 107 PRO A O 1
ATOM 851 N N . LEU A 1 108 ? 0.343 7.611 17.322 1.00 89.56 108 LEU A N 1
ATOM 852 C CA . LEU A 1 108 ? -0.792 6.682 17.399 1.00 89.56 108 LEU A CA 1
ATOM 853 C C . LEU A 1 108 ? -0.388 5.319 17.972 1.00 89.56 108 LEU A C 1
ATOM 855 O O . LEU A 1 108 ? -1.212 4.647 18.585 1.00 89.56 108 LEU A O 1
ATOM 859 N N . ARG A 1 109 ? 0.890 4.939 17.849 1.00 89.38 109 ARG A N 1
ATOM 860 C CA . ARG A 1 109 ? 1.416 3.691 18.426 1.00 89.38 109 ARG A CA 1
ATOM 861 C C . ARG A 1 109 ? 1.409 3.694 19.955 1.00 89.38 109 ARG A C 1
ATOM 863 O O . ARG A 1 109 ? 1.458 2.624 20.548 1.00 89.38 109 ARG A O 1
ATOM 870 N N . ILE A 1 110 ? 1.366 4.874 20.580 1.00 88.06 110 ILE A N 1
ATOM 871 C CA . ILE A 1 110 ? 1.331 5.019 22.041 1.00 88.06 110 ILE A CA 1
ATOM 872 C C . ILE A 1 110 ? -0.059 4.650 22.574 1.00 88.06 110 ILE A C 1
ATOM 874 O O . ILE A 1 110 ? -0.169 3.963 23.583 1.00 88.06 110 ILE A O 1
ATOM 878 N N . GLY A 1 111 ? -1.120 5.095 21.891 1.00 88.56 111 GLY A N 1
ATOM 879 C CA . GLY A 1 111 ? -2.504 4.875 22.324 1.00 88.56 111 GLY A CA 1
ATOM 880 C C . GLY A 1 111 ? -3.139 3.585 21.803 1.00 88.56 111 GLY A C 1
ATOM 881 O O . GLY A 1 111 ? -4.088 3.085 22.403 1.00 88.56 111 GLY A O 1
ATOM 882 N N . TRP A 1 112 ? -2.637 3.036 20.693 1.00 93.44 112 TRP A N 1
ATOM 883 C CA . TRP A 1 112 ? -3.254 1.900 20.010 1.00 93.44 112 TRP A CA 1
ATOM 884 C C . TRP A 1 112 ? -2.223 0.917 19.468 1.00 93.44 112 TRP A C 1
ATOM 886 O O . TRP A 1 112 ? -1.205 1.307 18.892 1.00 93.44 112 TRP A O 1
ATOM 896 N N . SER A 1 113 ? -2.555 -0.375 19.552 1.00 93.88 113 SER A N 1
ATOM 897 C CA . SER A 1 113 ? -1.825 -1.449 18.874 1.00 93.88 113 SER A CA 1
ATOM 898 C C . SER A 1 113 ? -1.798 -1.188 17.367 1.00 93.88 113 SER A C 1
ATOM 900 O O . SER A 1 113 ? -2.809 -1.337 16.675 1.00 93.88 113 SER A O 1
ATOM 902 N N . THR A 1 114 ? -0.647 -0.725 16.884 1.00 94.69 114 THR A N 1
ATOM 903 C CA . THR A 1 114 ? -0.471 -0.220 15.524 1.00 94.69 114 THR A CA 1
ATOM 904 C C . THR A 1 114 ? 0.624 -1.003 14.818 1.00 94.69 114 THR A C 1
ATOM 906 O O . THR A 1 114 ? 1.763 -1.047 15.292 1.00 94.69 114 THR A O 1
ATOM 909 N N . GLN A 1 115 ? 0.291 -1.562 13.661 1.00 94.88 115 GLN A N 1
ATOM 910 C CA . GLN A 1 115 ? 1.232 -2.210 12.757 1.00 94.88 115 GLN A CA 1
ATOM 911 C C . GLN A 1 115 ? 1.404 -1.356 11.493 1.00 94.88 115 GLN A C 1
ATOM 913 O O . GLN A 1 115 ? 0.461 -0.703 11.044 1.00 94.88 115 GLN A O 1
ATOM 918 N N . LEU A 1 116 ? 2.621 -1.316 10.946 1.00 94.00 116 LEU A N 1
ATOM 919 C CA . LEU A 1 116 ? 2.969 -0.464 9.810 1.00 94.00 116 LEU A CA 1
ATOM 920 C C . LEU A 1 116 ? 3.729 -1.264 8.753 1.00 94.00 116 LEU A C 1
ATOM 922 O O . LEU A 1 116 ? 4.767 -1.852 9.047 1.00 94.00 116 LEU A O 1
ATOM 926 N N . TRP A 1 117 ? 3.245 -1.204 7.517 1.00 93.00 117 TRP A N 1
ATOM 927 C CA . TRP A 1 117 ? 3.821 -1.843 6.343 1.00 93.00 117 TRP A CA 1
ATOM 928 C C . TRP A 1 117 ? 4.214 -0.795 5.318 1.00 93.00 117 TRP A C 1
ATOM 930 O O . TRP A 1 117 ? 3.418 0.059 4.918 1.00 93.00 117 TRP A O 1
ATOM 940 N N . ARG A 1 118 ? 5.462 -0.885 4.864 1.00 90.25 118 ARG A N 1
ATOM 941 C CA . ARG A 1 118 ? 5.993 -0.031 3.808 1.00 90.25 118 ARG A CA 1
ATOM 942 C C . ARG A 1 118 ? 5.950 -0.772 2.487 1.00 90.25 118 ARG A C 1
ATOM 944 O O . ARG A 1 118 ? 6.652 -1.754 2.277 1.00 90.25 118 ARG A O 1
ATOM 951 N N . THR A 1 119 ? 5.114 -0.280 1.593 1.00 86.19 119 THR A N 1
ATOM 952 C CA . THR A 1 119 ? 4.867 -0.891 0.288 1.00 86.19 119 THR A CA 1
ATOM 953 C C . THR A 1 119 ? 5.909 -0.505 -0.758 1.00 86.19 119 THR A C 1
ATOM 955 O O . THR A 1 119 ? 6.011 -1.155 -1.790 1.00 86.19 119 THR A O 1
ATOM 958 N N . ASP A 1 120 ? 6.694 0.538 -0.512 1.00 82.19 120 ASP A N 1
ATOM 959 C CA . ASP A 1 120 ? 7.653 1.130 -1.444 1.00 82.19 120 ASP A CA 1
ATOM 960 C C . ASP A 1 120 ? 9.084 0.573 -1.327 1.00 82.19 120 ASP A C 1
ATOM 962 O O . ASP A 1 120 ? 9.891 0.813 -2.220 1.00 82.19 120 ASP A O 1
ATOM 966 N N . VAL A 1 121 ? 9.388 -0.199 -0.276 1.00 78.44 121 VAL A N 1
ATOM 967 C CA . VAL A 1 121 ? 10.755 -0.674 0.036 1.00 78.44 121 VAL A CA 1
ATOM 968 C C . VAL A 1 121 ? 11.122 -1.971 -0.689 1.00 78.44 121 VAL A C 1
ATOM 970 O O . VAL A 1 121 ? 12.287 -2.201 -1.000 1.00 78.44 121 VAL A O 1
ATOM 973 N N . ASN A 1 122 ? 10.148 -2.838 -0.976 1.00 79.00 122 ASN A N 1
ATOM 974 C CA . ASN A 1 122 ? 10.428 -4.121 -1.617 1.00 79.00 122 ASN A CA 1
ATOM 975 C C . ASN A 1 122 ? 10.540 -3.944 -3.138 1.00 79.00 122 ASN A C 1
ATOM 977 O O . ASN A 1 122 ? 9.549 -4.063 -3.852 1.00 79.00 122 ASN A O 1
ATOM 981 N N . HIS A 1 123 ? 11.746 -3.653 -3.630 1.00 81.25 123 HIS A N 1
ATOM 982 C CA . HIS A 1 123 ? 12.015 -3.478 -5.063 1.00 81.25 123 HIS A CA 1
ATOM 983 C C . HIS A 1 123 ? 11.874 -4.801 -5.840 1.00 81.25 123 HIS A C 1
ATOM 985 O O . HIS A 1 123 ? 11.563 -4.806 -7.032 1.00 81.25 123 HIS A O 1
ATOM 991 N N . GLU A 1 124 ? 12.059 -5.942 -5.168 1.00 85.50 124 GLU A N 1
ATOM 992 C CA . GLU A 1 124 ? 12.002 -7.261 -5.802 1.00 85.50 124 GLU A CA 1
ATOM 993 C C . GLU A 1 124 ? 10.604 -7.627 -6.297 1.00 85.50 124 GLU A C 1
ATOM 995 O O . GLU A 1 124 ? 10.474 -8.426 -7.223 1.00 85.50 124 GLU A O 1
ATOM 1000 N N . LYS A 1 125 ? 9.554 -7.017 -5.739 1.00 87.88 125 LYS A N 1
ATOM 1001 C CA . LYS A 1 125 ? 8.178 -7.215 -6.213 1.00 87.88 125 LYS A CA 1
ATOM 1002 C C . LYS A 1 125 ? 8.016 -6.806 -7.685 1.00 87.88 125 LYS A C 1
ATOM 1004 O O . LYS A 1 125 ? 7.378 -7.507 -8.465 1.00 87.88 125 LYS A O 1
ATOM 1009 N N . LEU A 1 126 ? 8.682 -5.721 -8.097 1.00 89.31 126 LEU A N 1
ATOM 1010 C CA . LEU A 1 126 ? 8.666 -5.259 -9.483 1.00 89.31 126 LEU A CA 1
ATOM 1011 C C . LEU A 1 126 ? 9.455 -6.218 -10.378 1.00 89.31 126 LEU A C 1
ATOM 1013 O O . LEU A 1 126 ? 9.010 -6.546 -11.472 1.00 89.31 126 LEU A O 1
ATOM 1017 N N . ALA A 1 127 ? 10.576 -6.752 -9.882 1.00 90.81 127 ALA A N 1
ATOM 1018 C CA . ALA A 1 127 ? 11.325 -7.793 -10.582 1.00 90.81 127 ALA A CA 1
ATOM 1019 C C . ALA A 1 127 ? 10.475 -9.057 -10.796 1.00 90.81 127 ALA A C 1
ATOM 1021 O O . ALA A 1 127 ? 10.481 -9.624 -11.887 1.00 90.81 127 ALA A O 1
ATOM 1022 N N . ARG A 1 128 ? 9.736 -9.507 -9.770 1.00 90.06 128 ARG A N 1
ATOM 1023 C CA . ARG A 1 128 ? 8.814 -10.650 -9.874 1.00 90.06 128 ARG A CA 1
ATOM 1024 C C . ARG A 1 128 ? 7.709 -10.382 -10.889 1.00 90.06 128 ARG A C 1
ATOM 1026 O O . ARG A 1 128 ? 7.425 -11.258 -11.701 1.00 90.06 128 ARG A O 1
ATOM 1033 N N . HIS A 1 129 ? 7.146 -9.179 -10.882 1.00 89.75 129 HIS A N 1
ATOM 1034 C CA . HIS A 1 129 ? 6.126 -8.770 -11.839 1.00 89.75 129 HIS A CA 1
ATOM 1035 C C . HIS A 1 129 ? 6.642 -8.772 -13.284 1.00 89.75 129 HIS A C 1
ATOM 1037 O O . HIS A 1 129 ? 6.061 -9.447 -14.126 1.00 89.75 129 HIS A O 1
ATOM 1043 N N . LEU A 1 130 ? 7.784 -8.134 -13.560 1.00 91.38 130 LEU A N 1
ATOM 1044 C CA . LEU A 1 130 ? 8.397 -8.138 -14.895 1.00 91.38 130 LEU A CA 1
ATOM 1045 C C . LEU A 1 130 ? 8.707 -9.563 -15.382 1.00 91.38 130 LEU A C 1
ATOM 1047 O O . LEU A 1 130 ? 8.442 -9.892 -16.537 1.00 91.38 130 LEU A O 1
ATOM 1051 N N . LYS A 1 131 ? 9.205 -10.441 -14.495 1.00 91.81 131 LYS A N 1
ATOM 1052 C CA . LYS A 1 131 ? 9.422 -11.864 -14.816 1.00 91.81 131 LYS A CA 1
ATOM 1053 C C . LYS A 1 131 ? 8.119 -12.589 -15.151 1.00 91.81 131 LYS A C 1
ATOM 1055 O O . LYS A 1 131 ? 8.102 -13.375 -16.095 1.00 91.81 131 LYS A O 1
ATOM 1060 N N . ALA A 1 132 ? 7.051 -12.351 -14.388 1.00 89.50 132 ALA A N 1
ATOM 1061 C CA . ALA A 1 132 ? 5.746 -12.969 -14.621 1.00 89.50 132 ALA A CA 1
ATOM 1062 C C . ALA A 1 132 ? 5.160 -12.562 -15.983 1.00 89.50 132 ALA A C 1
ATOM 1064 O O . ALA A 1 132 ? 4.640 -13.414 -16.701 1.00 89.50 132 ALA A O 1
ATOM 1065 N N . GLU A 1 133 ? 5.346 -11.300 -16.371 1.00 89.50 133 GLU A N 1
ATOM 1066 C CA . GLU A 1 133 ? 4.937 -10.754 -17.671 1.00 89.50 133 GLU A CA 1
ATOM 1067 C C . GLU A 1 133 ? 5.925 -11.075 -18.812 1.00 89.50 133 GLU A C 1
ATOM 1069 O O . GLU A 1 133 ? 5.727 -10.655 -19.949 1.00 89.50 133 GLU A O 1
ATOM 1074 N N . ARG A 1 134 ? 6.990 -11.848 -18.538 1.00 92.19 134 ARG A N 1
ATOM 1075 C CA . ARG A 1 134 ? 8.052 -12.212 -19.500 1.00 92.19 134 ARG A CA 1
ATOM 1076 C C . ARG A 1 134 ? 8.729 -11.000 -20.153 1.00 92.19 134 ARG A C 1
ATOM 1078 O O . ARG A 1 134 ? 9.162 -11.068 -21.302 1.00 92.19 134 ARG A O 1
ATOM 1085 N N . ILE A 1 135 ? 8.844 -9.904 -19.412 1.00 93.75 135 ILE A N 1
ATOM 1086 C CA . ILE A 1 135 ? 9.523 -8.688 -19.854 1.00 93.75 135 ILE A CA 1
ATOM 1087 C C . ILE A 1 135 ? 10.994 -8.782 -19.458 1.00 93.75 135 ILE A C 1
ATOM 1089 O O . ILE A 1 135 ? 11.328 -9.011 -18.295 1.00 93.75 135 ILE A O 1
ATOM 1093 N N . GLU A 1 136 ? 11.888 -8.589 -20.424 1.00 94.94 136 GLU A N 1
ATOM 1094 C CA . GLU A 1 136 ? 13.328 -8.542 -20.171 1.00 94.94 136 GLU A CA 1
ATOM 1095 C C . GLU A 1 136 ? 13.711 -7.265 -19.413 1.00 94.94 136 GLU A C 1
ATOM 1097 O O . GLU A 1 136 ? 13.265 -6.168 -19.762 1.00 94.94 136 GLU A O 1
ATOM 1102 N N . PHE A 1 137 ? 14.568 -7.395 -18.399 1.00 96.06 137 PHE A N 1
ATOM 1103 C CA . PHE A 1 137 ? 15.107 -6.259 -17.654 1.00 96.06 137 PHE A CA 1
ATOM 1104 C C . PHE A 1 137 ? 16.488 -6.557 -17.068 1.00 96.06 137 PHE A C 1
ATOM 1106 O O . PHE A 1 137 ? 16.810 -7.702 -16.741 1.00 96.06 137 PHE A O 1
ATOM 1113 N N . THR A 1 138 ? 17.286 -5.511 -16.860 1.00 94.88 138 THR A N 1
ATOM 1114 C CA . THR A 1 138 ? 18.490 -5.570 -16.028 1.00 94.88 138 THR A CA 1
ATOM 1115 C C . THR A 1 138 ? 18.205 -5.086 -14.611 1.00 94.88 138 THR A C 1
ATOM 1117 O O . THR A 1 138 ? 17.365 -4.215 -14.366 1.00 94.88 138 THR A O 1
ATOM 1120 N N . ARG A 1 139 ? 18.961 -5.620 -13.646 1.00 92.69 139 ARG A N 1
ATOM 1121 C CA . ARG A 1 139 ? 18.893 -5.171 -12.250 1.00 92.69 139 ARG A CA 1
ATOM 1122 C C . ARG A 1 139 ? 19.227 -3.681 -12.115 1.00 92.69 139 ARG A C 1
ATOM 1124 O O . ARG A 1 139 ? 18.549 -2.981 -11.375 1.00 92.69 139 ARG A O 1
ATOM 1131 N N . ALA A 1 140 ? 20.198 -3.196 -12.888 1.00 92.81 140 ALA A N 1
ATOM 1132 C CA . ALA A 1 140 ? 20.596 -1.792 -12.892 1.00 92.81 140 ALA A CA 1
ATOM 1133 C C . ALA A 1 140 ? 19.466 -0.860 -13.365 1.00 92.81 140 ALA A C 1
ATOM 1135 O O . ALA A 1 140 ? 19.242 0.188 -12.760 1.00 92.81 140 ALA A O 1
ATOM 1136 N N . ALA A 1 141 ? 18.720 -1.234 -14.413 1.00 92.88 141 ALA A N 1
ATOM 1137 C CA . ALA A 1 141 ? 17.567 -0.452 -14.859 1.00 92.88 141 ALA A CA 1
ATOM 1138 C C . ALA A 1 141 ? 16.452 -0.426 -13.810 1.00 92.88 141 ALA A C 1
ATOM 1140 O O . ALA A 1 141 ? 15.869 0.631 -13.571 1.00 92.88 141 ALA A O 1
ATOM 1141 N N . LEU A 1 142 ? 16.196 -1.556 -13.146 1.00 93.62 142 LEU A N 1
ATOM 1142 C CA . LEU A 1 142 ? 15.190 -1.632 -12.092 1.00 93.62 142 LEU A CA 1
ATOM 1143 C C . LEU A 1 142 ? 15.569 -0.806 -10.856 1.00 93.62 142 LEU A C 1
ATOM 1145 O O . LEU A 1 142 ? 14.744 -0.055 -10.347 1.00 93.62 142 LEU A O 1
ATOM 1149 N N . GLU A 1 14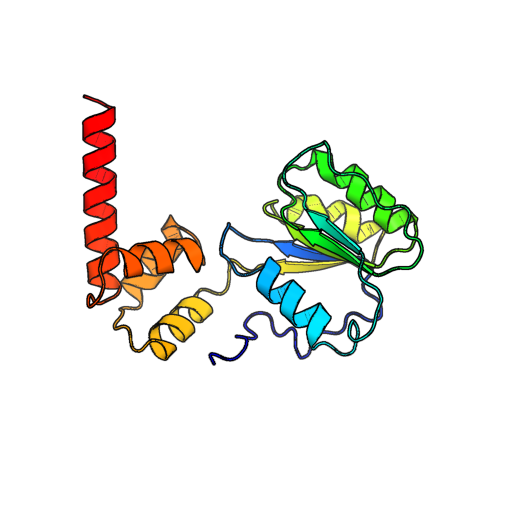3 ? 16.817 -0.889 -10.398 1.00 92.00 143 GLU A N 1
ATOM 1150 C CA . GLU A 1 143 ? 17.315 -0.075 -9.282 1.00 92.00 143 GLU A CA 1
ATOM 1151 C C . GLU A 1 143 ? 17.278 1.419 -9.626 1.00 92.00 143 GLU A C 1
ATOM 1153 O O . GLU A 1 143 ? 16.819 2.229 -8.821 1.00 92.00 143 GLU A O 1
ATOM 1158 N N . SER A 1 144 ? 17.679 1.778 -10.850 1.00 92.62 144 SER A N 1
ATOM 1159 C CA . SER A 1 144 ? 17.593 3.150 -11.354 1.00 92.62 144 SER A CA 1
ATOM 1160 C C . SER A 1 144 ? 16.151 3.657 -11.426 1.00 92.62 144 SER A C 1
ATOM 1162 O O . SER A 1 144 ? 15.913 4.830 -11.151 1.00 92.62 144 SER A O 1
ATOM 1164 N N . TYR A 1 145 ? 15.197 2.803 -11.794 1.00 92.81 145 TYR A N 1
ATOM 1165 C CA . TYR A 1 145 ? 13.776 3.136 -11.778 1.00 92.81 145 TYR A CA 1
ATOM 1166 C C . TYR A 1 145 ? 13.270 3.360 -10.349 1.00 92.81 145 TYR A C 1
ATOM 1168 O O . TYR A 1 145 ? 12.694 4.408 -10.066 1.00 92.81 145 TYR A O 1
ATOM 1176 N N . CYS A 1 146 ? 13.535 2.426 -9.429 1.00 90.06 146 CYS A N 1
ATOM 1177 C CA . CYS A 1 146 ? 13.082 2.538 -8.042 1.00 90.06 146 CYS A CA 1
ATOM 1178 C C . CYS A 1 146 ? 13.667 3.765 -7.331 1.00 90.06 146 CYS A C 1
ATOM 1180 O O . CYS A 1 146 ? 13.001 4.349 -6.483 1.00 90.06 146 CYS A O 1
ATOM 1182 N N . ALA A 1 147 ? 14.892 4.170 -7.672 1.00 87.38 147 ALA A N 1
ATOM 1183 C CA . ALA A 1 147 ? 15.497 5.383 -7.129 1.00 87.38 147 ALA A CA 1
ATOM 1184 C C . ALA A 1 147 ? 14.776 6.668 -7.578 1.00 87.38 147 ALA A C 1
ATOM 1186 O O . ALA A 1 147 ? 14.754 7.641 -6.829 1.00 87.38 147 ALA A O 1
ATOM 1187 N N . GLU A 1 148 ? 14.199 6.680 -8.783 1.00 87.75 148 GLU A N 1
ATOM 1188 C CA . GLU A 1 148 ? 13.546 7.860 -9.365 1.00 87.75 148 GLU A CA 1
ATOM 1189 C C . GLU A 1 148 ? 12.044 7.917 -9.052 1.00 87.75 148 GLU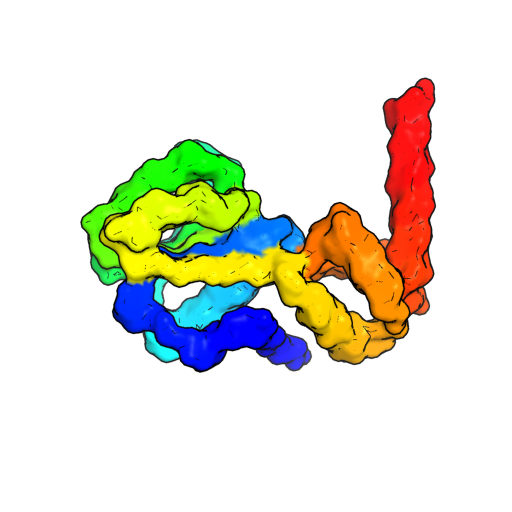 A C 1
ATOM 1191 O O . GLU A 1 148 ? 11.531 8.975 -8.696 1.00 87.75 148 GLU A O 1
ATOM 1196 N N . TYR A 1 149 ? 11.345 6.782 -9.137 1.00 85.00 149 TYR A N 1
ATOM 1197 C CA . TYR A 1 149 ? 9.880 6.711 -9.039 1.00 85.00 149 TYR A CA 1
ATOM 1198 C C . TYR A 1 149 ? 9.383 5.941 -7.802 1.00 85.00 149 TYR A C 1
ATOM 1200 O O . TYR A 1 149 ? 8.181 5.870 -7.539 1.00 85.00 149 TYR A O 1
ATOM 1208 N N . GLY A 1 150 ? 10.288 5.347 -7.018 1.00 85.50 150 GLY A N 1
ATOM 1209 C CA . GLY A 1 150 ? 9.934 4.381 -5.978 1.00 85.50 150 GLY A CA 1
ATOM 1210 C C . GLY A 1 150 ? 9.444 3.051 -6.559 1.00 85.50 150 GLY A C 1
ATOM 1211 O O . GLY A 1 150 ? 9.384 2.847 -7.772 1.00 85.50 150 GLY A O 1
ATOM 1212 N N . SER A 1 151 ? 9.056 2.115 -5.689 1.00 86.81 151 SER A N 1
ATOM 1213 C CA . SER A 1 151 ? 8.518 0.821 -6.135 1.00 86.81 151 SER A CA 1
ATOM 1214 C C . SER A 1 151 ? 7.041 0.911 -6.559 1.00 86.81 151 SER A C 1
ATOM 1216 O O . SER A 1 151 ? 6.172 0.287 -5.936 1.00 86.81 151 SER A O 1
ATOM 1218 N N . SER A 1 152 ? 6.754 1.719 -7.581 1.00 88.56 152 SER A N 1
ATOM 1219 C CA . SER A 1 152 ? 5.421 1.966 -8.147 1.00 88.56 152 SER A CA 1
ATOM 1220 C C . SER A 1 152 ? 5.118 1.005 -9.300 1.00 88.56 152 SER A C 1
ATOM 1222 O O . SER A 1 152 ? 5.880 0.933 -10.263 1.00 88.56 152 SER A O 1
ATOM 1224 N N . TYR A 1 153 ? 4.005 0.267 -9.221 1.00 86.62 153 TYR A N 1
ATOM 1225 C CA . TYR A 1 153 ? 3.492 -0.526 -10.346 1.00 86.62 153 TYR A CA 1
ATOM 1226 C C . TYR A 1 153 ? 2.840 0.351 -11.414 1.00 86.62 153 TYR A C 1
ATOM 1228 O O . TYR A 1 153 ? 2.908 0.030 -12.594 1.00 86.62 153 TYR A O 1
ATOM 1236 N N . LEU A 1 154 ? 2.207 1.450 -10.993 1.00 86.75 154 LEU A N 1
ATOM 1237 C CA . LEU A 1 154 ? 1.444 2.326 -11.876 1.00 86.75 154 LEU A CA 1
ATOM 1238 C C . LEU A 1 154 ? 2.360 2.997 -12.902 1.00 86.75 154 LEU A C 1
ATOM 1240 O O . LEU A 1 154 ? 2.133 2.870 -14.101 1.00 86.75 154 LEU A O 1
ATOM 1244 N N . ASP A 1 155 ? 3.432 3.640 -12.436 1.00 88.75 155 ASP A N 1
ATOM 1245 C CA . ASP A 1 155 ? 4.368 4.339 -13.323 1.00 88.75 155 ASP A CA 1
ATOM 1246 C C . ASP A 1 155 ? 5.106 3.349 -14.238 1.00 88.75 155 ASP A C 1
ATOM 1248 O O . ASP A 1 155 ? 5.287 3.606 -15.427 1.00 88.75 155 ASP A O 1
ATOM 1252 N N . MET A 1 156 ? 5.455 2.167 -13.720 1.00 91.69 156 MET A N 1
ATOM 1253 C CA . MET A 1 156 ? 6.088 1.096 -14.493 1.00 91.69 156 MET A CA 1
ATOM 1254 C C . MET A 1 156 ? 5.172 0.617 -15.621 1.00 91.69 156 MET A C 1
ATOM 1256 O O . MET A 1 156 ? 5.617 0.514 -16.764 1.00 91.69 156 MET A O 1
ATOM 1260 N N . ASN A 1 157 ? 3.898 0.357 -15.320 1.00 91.38 157 ASN A N 1
ATOM 1261 C CA . ASN A 1 157 ? 2.929 -0.088 -16.316 1.00 91.38 157 ASN A CA 1
ATOM 1262 C C . ASN A 1 157 ? 2.676 0.997 -17.361 1.00 91.38 157 ASN A C 1
ATOM 1264 O O . ASN A 1 157 ? 2.697 0.688 -18.546 1.00 91.38 157 ASN A O 1
ATOM 1268 N N . HIS A 1 158 ? 2.572 2.267 -16.965 1.00 90.81 158 HIS A N 1
ATOM 1269 C CA . HIS A 1 158 ? 2.463 3.373 -17.920 1.00 90.81 158 HIS A CA 1
ATOM 1270 C C . HIS A 1 158 ? 3.665 3.469 -18.870 1.00 90.81 158 HIS A C 1
ATOM 1272 O O . HIS A 1 158 ? 3.495 3.711 -20.068 1.00 90.81 158 HIS A O 1
ATOM 1278 N N . ILE A 1 159 ? 4.888 3.251 -18.372 1.00 92.19 159 ILE A N 1
ATOM 1279 C CA . ILE A 1 159 ? 6.092 3.206 -19.216 1.00 92.19 159 ILE A CA 1
ATOM 1280 C C . ILE A 1 159 ? 6.007 2.049 -20.221 1.00 92.19 159 ILE A C 1
ATOM 1282 O O . ILE A 1 159 ? 6.319 2.232 -21.400 1.00 92.19 159 ILE A O 1
ATOM 1286 N N . LEU A 1 160 ? 5.589 0.866 -19.769 1.00 93.38 160 LEU A N 1
ATOM 1287 C CA . LEU A 1 160 ? 5.496 -0.338 -20.598 1.00 93.38 160 LEU A CA 1
ATOM 1288 C C . LEU A 1 160 ? 4.367 -0.255 -21.635 1.00 93.38 160 LEU A C 1
ATOM 1290 O O . LEU A 1 160 ? 4.573 -0.635 -22.786 1.00 93.38 160 LEU A O 1
ATOM 1294 N N . GLU A 1 161 ? 3.214 0.302 -21.266 1.00 92.19 161 GLU A N 1
ATOM 1295 C CA . GLU A 1 161 ? 2.076 0.559 -22.158 1.00 92.19 161 GLU A CA 1
ATOM 1296 C C . GLU A 1 161 ? 2.444 1.522 -23.288 1.00 92.19 161 GLU A C 1
ATOM 1298 O O . GLU A 1 161 ? 1.987 1.365 -24.419 1.00 92.19 161 GLU A O 1
ATOM 1303 N N . ARG A 1 162 ? 3.302 2.511 -23.004 1.00 91.88 162 ARG A N 1
ATOM 1304 C CA . ARG A 1 162 ? 3.766 3.478 -24.005 1.00 91.88 162 ARG A CA 1
ATOM 1305 C C . ARG A 1 162 ? 4.758 2.879 -25.004 1.00 91.88 162 ARG A C 1
ATOM 1307 O O . ARG A 1 162 ? 4.848 3.356 -26.135 1.00 91.88 162 ARG A O 1
ATOM 1314 N N . TYR A 1 163 ? 5.512 1.861 -24.598 1.00 91.31 163 TYR A N 1
ATOM 1315 C CA . TYR A 1 163 ? 6.524 1.204 -25.426 1.00 91.31 163 TYR A CA 1
ATOM 1316 C C . TYR A 1 163 ? 6.310 -0.315 -25.444 1.00 91.31 163 TYR A C 1
ATOM 1318 O O . TYR A 1 163 ? 7.185 -1.064 -24.987 1.00 91.31 163 TYR A O 1
ATOM 1326 N N . PRO A 1 164 ? 5.170 -0.784 -25.987 1.00 84.31 164 PRO A N 1
ATOM 1327 C CA . PRO A 1 164 ? 4.872 -2.205 -26.037 1.00 84.31 164 PRO A CA 1
ATOM 1328 C C . PRO A 1 164 ? 5.960 -2.915 -26.854 1.00 84.31 164 PRO A C 1
ATOM 1330 O O . PRO A 1 164 ? 6.477 -2.372 -27.833 1.00 84.31 164 PRO A O 1
ATOM 1333 N N . HIS A 1 165 ? 6.337 -4.124 -26.435 1.00 87.94 165 HIS A N 1
ATOM 1334 C CA . HIS A 1 165 ? 7.391 -4.960 -27.044 1.00 87.94 165 HIS A CA 1
ATOM 1335 C C . HIS A 1 165 ? 8.845 -4.529 -26.793 1.00 87.94 165 HIS A C 1
ATOM 1337 O O . HIS A 1 165 ? 9.767 -5.163 -27.307 1.00 87.94 165 HIS A O 1
ATOM 1343 N N . CYS A 1 166 ? 9.090 -3.485 -26.003 1.00 90.12 166 CYS A N 1
ATOM 1344 C CA . CYS A 1 166 ? 10.441 -3.173 -25.545 1.00 90.12 166 CYS A CA 1
ATOM 1345 C C . CYS A 1 166 ? 10.796 -3.955 -24.272 1.00 90.12 166 CYS A C 1
ATOM 1347 O O . CYS A 1 166 ? 9.937 -4.225 -23.435 1.00 90.12 166 CYS A O 1
ATOM 1349 N N . SER A 1 167 ? 12.089 -4.237 -24.083 1.00 95.25 167 SER A N 1
ATOM 1350 C CA . SER A 1 167 ? 12.607 -4.542 -22.747 1.00 95.25 167 SER A CA 1
ATOM 1351 C C . SER A 1 167 ? 12.388 -3.347 -21.818 1.00 95.25 167 SER A C 1
ATOM 1353 O O . SER A 1 167 ? 12.342 -2.194 -22.271 1.00 95.25 167 SER A O 1
ATOM 1355 N N . PHE A 1 168 ? 12.297 -3.602 -20.514 1.00 95.94 168 PHE A N 1
ATOM 1356 C CA . PHE A 1 168 ? 12.082 -2.552 -19.522 1.00 95.94 168 PHE A CA 1
ATOM 1357 C C . PHE A 1 168 ? 13.180 -1.478 -19.587 1.00 95.94 168 PHE A C 1
ATOM 1359 O O . PHE A 1 168 ? 12.886 -0.284 -19.607 1.00 95.94 168 PHE A O 1
ATOM 1366 N N . ASP A 1 169 ? 14.443 -1.883 -19.750 1.00 96.06 169 ASP A N 1
ATOM 1367 C CA . ASP A 1 169 ? 15.594 -0.993 -19.942 1.00 96.06 169 ASP A CA 1
ATOM 1368 C C . ASP A 1 169 ? 15.413 -0.012 -21.104 1.00 96.06 169 ASP A C 1
ATOM 1370 O O . ASP A 1 169 ? 15.804 1.160 -21.029 1.00 96.06 169 ASP A O 1
ATOM 1374 N N . ARG A 1 170 ? 14.871 -0.500 -22.225 1.00 94.38 170 ARG A N 1
ATOM 1375 C CA . ARG A 1 170 ? 14.655 0.319 -23.416 1.00 94.38 170 ARG A CA 1
ATOM 1376 C C . ARG A 1 170 ? 13.454 1.236 -23.223 1.00 94.38 170 ARG A C 1
ATOM 1378 O O . ARG A 1 170 ? 13.579 2.424 -23.520 1.00 94.38 170 ARG A O 1
ATOM 1385 N N . ALA A 1 171 ? 12.348 0.716 -22.696 1.00 95.56 171 ALA A N 1
ATOM 1386 C CA . ALA A 1 171 ? 11.144 1.492 -22.411 1.00 95.56 171 ALA A CA 1
ATOM 1387 C C . ALA A 1 171 ? 11.443 2.654 -21.447 1.00 95.56 171 ALA A C 1
ATOM 1389 O O . ALA A 1 171 ? 11.166 3.809 -21.767 1.00 95.56 171 ALA A O 1
ATOM 1390 N N . LEU A 1 172 ? 12.136 2.380 -20.335 1.00 95.44 172 LEU A N 1
ATOM 1391 C CA . LEU A 1 172 ? 12.543 3.384 -19.348 1.00 95.44 172 LEU A CA 1
ATOM 1392 C C . LEU A 1 172 ? 13.427 4.479 -19.959 1.00 95.44 172 LEU A C 1
ATOM 1394 O O . LEU A 1 172 ? 13.245 5.669 -19.705 1.00 95.44 172 LEU A O 1
ATOM 1398 N N . ARG A 1 173 ? 14.390 4.096 -20.801 1.00 95.25 173 ARG A N 1
ATOM 1399 C CA . ARG A 1 173 ? 15.284 5.050 -21.471 1.00 95.25 173 ARG A CA 1
ATOM 1400 C C . ARG A 1 173 ? 14.535 5.963 -22.439 1.00 95.25 173 ARG A C 1
ATOM 1402 O O . ARG A 1 173 ? 14.821 7.161 -22.483 1.00 95.25 173 ARG A O 1
ATOM 1409 N N . LEU A 1 174 ? 13.614 5.402 -23.224 1.00 93.19 174 LEU A N 1
ATOM 1410 C CA . LEU A 1 174 ? 12.784 6.163 -24.158 1.00 93.19 174 LEU A CA 1
ATOM 1411 C C . LEU A 1 174 ? 11.856 7.118 -23.408 1.00 93.19 174 LEU A C 1
ATOM 1413 O O . LEU A 1 174 ? 11.789 8.292 -23.767 1.00 93.19 174 LEU A O 1
ATOM 1417 N N . PHE A 1 175 ? 11.244 6.650 -22.322 1.00 93.56 175 PHE A N 1
ATOM 1418 C CA . PHE A 1 175 ? 10.410 7.469 -21.452 1.00 93.56 175 PHE A CA 1
ATOM 1419 C C . PHE A 1 175 ? 11.183 8.657 -20.864 1.00 93.56 175 PHE A C 1
ATOM 1421 O O . PHE A 1 175 ? 10.796 9.806 -21.055 1.00 93.56 175 PHE A O 1
ATOM 1428 N N . ARG A 1 176 ? 12.361 8.420 -20.274 1.00 93.38 176 ARG A N 1
ATOM 1429 C CA . ARG A 1 176 ? 13.236 9.493 -19.762 1.00 93.38 176 ARG A CA 1
ATOM 1430 C C . ARG A 1 176 ? 13.671 10.484 -20.841 1.00 93.38 176 ARG A C 1
ATOM 1432 O O . ARG A 1 176 ? 13.892 11.662 -20.564 1.00 93.38 176 ARG A O 1
ATOM 1439 N N . LYS A 1 177 ? 13.871 10.027 -22.081 1.00 91.38 177 LYS A N 1
ATOM 1440 C CA . LYS A 1 177 ? 14.160 10.925 -23.210 1.00 91.38 177 LYS A CA 1
ATOM 1441 C C . LYS A 1 177 ? 12.947 11.803 -23.521 1.00 91.38 177 LYS A C 1
ATOM 1443 O O . LYS A 1 177 ? 13.119 13.005 -23.681 1.00 91.38 177 LYS A O 1
ATOM 1448 N N . TYR A 1 178 ? 11.757 11.213 -23.560 1.00 90.19 178 TYR A N 1
ATOM 1449 C CA . TYR A 1 178 ? 10.508 11.923 -23.802 1.00 90.19 178 TYR A CA 1
ATOM 1450 C C . TYR A 1 178 ? 10.236 13.002 -22.742 1.00 90.19 178 TYR A C 1
ATOM 1452 O O . TYR A 1 178 ? 10.081 14.166 -23.102 1.00 90.19 178 TYR A O 1
ATOM 1460 N N . CYS A 1 179 ? 10.303 12.661 -21.450 1.00 88.31 179 CYS A N 1
ATOM 1461 C CA . CYS A 1 179 ? 10.077 13.624 -20.364 1.00 88.31 179 CYS A CA 1
ATOM 1462 C C . CYS A 1 179 ? 11.042 14.822 -20.422 1.00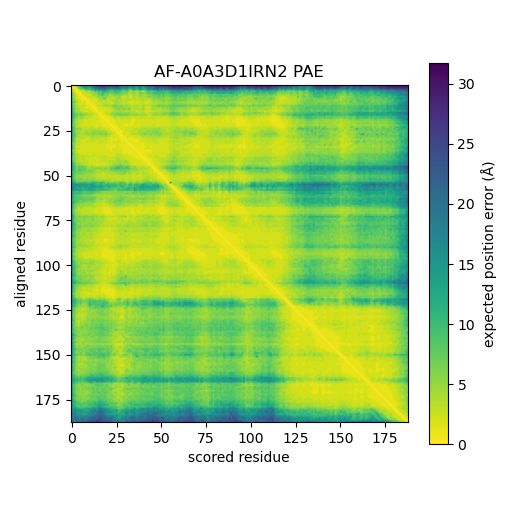 88.31 179 CYS A C 1
ATOM 1464 O O . CYS A 1 179 ? 10.637 15.959 -20.197 1.00 88.31 179 CYS A O 1
ATOM 1466 N N . ARG A 1 180 ? 12.316 14.593 -20.778 1.00 88.94 180 ARG A N 1
ATOM 1467 C CA . ARG A 1 180 ? 13.302 15.677 -20.951 1.00 88.94 180 ARG A CA 1
ATOM 1468 C C . ARG A 1 180 ? 12.966 16.613 -22.114 1.00 88.94 180 ARG A C 1
ATOM 1470 O O . ARG A 1 180 ? 13.193 17.817 -22.014 1.00 88.94 180 ARG A O 1
ATOM 1477 N N . MET A 1 181 ? 12.437 16.072 -23.212 1.00 86.88 181 MET A N 1
ATOM 1478 C CA . MET A 1 181 ? 12.018 16.877 -24.363 1.00 86.88 181 MET A CA 1
ATOM 1479 C C . MET A 1 181 ? 10.806 17.750 -24.023 1.00 86.88 181 MET A C 1
ATOM 1481 O O . MET A 1 181 ? 10.823 18.936 -24.339 1.00 86.88 181 MET A O 1
ATOM 1485 N N . GLU A 1 182 ? 9.805 17.207 -23.325 1.00 82.75 182 GLU A N 1
ATOM 1486 C CA . GLU A 1 182 ? 8.646 17.990 -22.870 1.00 82.75 182 GLU A CA 1
ATOM 1487 C C . GLU A 1 182 ? 9.041 19.110 -21.903 1.00 82.75 182 GLU A C 1
ATOM 1489 O O . GLU A 1 182 ? 8.589 20.241 -22.055 1.00 82.75 182 GLU A O 1
ATOM 1494 N N . GLN A 1 183 ? 9.938 18.835 -20.950 1.00 76.75 183 GLN A N 1
ATOM 1495 C CA . GLN A 1 183 ? 10.440 19.861 -20.030 1.00 76.75 183 GLN A CA 1
ATOM 1496 C C . GLN A 1 183 ? 11.168 20.996 -20.756 1.00 76.75 183 GLN A C 1
ATOM 1498 O O . GLN A 1 183 ? 11.086 22.145 -20.337 1.00 76.75 183 GLN A O 1
ATOM 1503 N N . THR A 1 184 ? 11.875 20.689 -21.844 1.00 77.19 184 THR A N 1
ATOM 1504 C CA . THR A 1 184 ? 12.563 21.713 -22.640 1.00 77.19 184 THR A CA 1
ATOM 1505 C C . THR A 1 184 ? 11.558 22.562 -23.422 1.00 77.19 184 THR A C 1
ATOM 1507 O O . THR A 1 184 ? 11.715 23.774 -23.467 1.00 77.19 184 THR A O 1
ATOM 1510 N N . ALA A 1 185 ? 10.504 21.945 -23.968 1.00 71.25 185 ALA A N 1
ATOM 1511 C CA . ALA A 1 185 ? 9.448 22.633 -24.715 1.00 71.25 185 ALA A CA 1
ATOM 1512 C C . ALA A 1 185 ? 8.535 23.513 -23.840 1.00 71.25 185 ALA A C 1
ATOM 1514 O O . ALA A 1 185 ? 7.972 24.482 -24.330 1.00 71.25 185 ALA A O 1
ATOM 1515 N N . LEU A 1 186 ? 8.369 23.184 -22.554 1.00 68.25 186 LEU A N 1
ATOM 1516 C CA . LEU A 1 186 ? 7.596 23.997 -21.602 1.00 68.25 186 LEU A CA 1
ATOM 1517 C C . LEU A 1 186 ? 8.370 25.214 -21.071 1.00 68.25 186 LEU A C 1
ATOM 1519 O O . LEU A 1 186 ? 7.759 26.155 -20.573 1.00 68.25 186 LEU A O 1
ATOM 1523 N N . ASN A 1 187 ? 9.701 25.181 -21.154 1.00 66.94 187 ASN A N 1
ATOM 1524 C CA . ASN A 1 187 ? 10.590 26.235 -20.663 1.00 66.94 187 ASN A CA 1
ATOM 1525 C C . ASN A 1 187 ? 11.121 27.146 -21.790 1.00 66.94 187 ASN A C 1
ATOM 1527 O O . ASN A 1 187 ? 11.955 28.011 -21.520 1.00 66.94 187 ASN A O 1
ATOM 1531 N N . SER A 1 188 ? 10.678 26.929 -23.033 1.00 60.12 188 SER A N 1
ATOM 1532 C CA . SER A 1 188 ? 11.002 27.718 -24.232 1.00 60.12 188 SER A CA 1
ATOM 1533 C C . SER A 1 188 ? 9.816 28.562 -24.669 1.00 60.12 188 SER A C 1
ATOM 1535 O O . SER A 1 188 ? 10.033 29.745 -25.000 1.00 60.12 188 SER A O 1
#

pLDDT: mean 88.79, std 8.17, range [31.2, 97.0]

Nearest PDB structures (foldseek):
  5yww-assembly1_A  TM=6.492E-01  e=1.692E-02  Saccharolobus islandicus REY15A
  7sqc-assembly1_1B  TM=4.421E-01  e=2.815E-02  Chlamydomonas reinhardtii
  7sqc-assembly1_1A  TM=4.171E-01  e=3.406E-02  Chlamydomonas reinhardtii
  7sqc-assembly1_1D  TM=3.701E-01  e=4.393E-02  Chlamydomonas reinhardtii

Sequence (188 aa):
MTGFDDFLDLKTASFRSTRLAVFTGVSGSGKSTAIQWLIQHHPDFQNRPIERVIGGGLDWTVPAVENGLVVVDDLIRPRELYKLFRLLIRGNQVLLAAHLHPAWFAPLRIGWSTQLWRTDVNHEKLARHLKAERIEFTRAALESYCAEYGSSYLDMNHILERYPHCSFDRALRLFRKYCRMEQTALNS

Solvent-accessible surface area (backbone atoms only — not comparable to full-atom values): 10715 Å² total; per-residue (Å²): 134,86,73,87,80,64,84,79,52,62,91,77,57,85,53,87,79,45,35,32,40,39,29,26,36,58,78,48,24,46,41,66,58,52,51,52,48,39,50,70,70,32,82,85,40,44,94,55,74,72,49,77,44,65,46,72,60,92,78,61,77,78,73,95,62,62,65,38,41,35,39,38,35,52,38,64,54,80,76,54,49,62,55,54,50,54,44,48,74,42,53,22,31,36,44,34,23,28,61,49,64,73,74,78,50,53,72,54,48,75,82,34,48,58,49,78,44,68,38,32,73,53,56,61,56,57,55,52,49,36,55,74,72,70,44,52,69,51,70,67,49,51,54,55,43,35,74,74,66,41,34,25,54,49,64,52,48,55,41,42,70,75,33,70,94,49,38,50,53,53,20,53,52,52,48,56,51,49,56,54,52,54,57,51,65,75,76,106

Mean predicted aligned error: 6.22 Å

Radius of gyration: 18.84 Å; Cα contacts (8 Å, |Δi|>4): 274; chains: 1; bounding box: 41×43×49 Å

Secondary structure (DSSP, 8-state):
-PPP--TT-TTT---TT-SEEEEE-STTSSHHHHHHHHHHH-TTTTT--EEEEE-SSS-------SSSEEEEEEE--GGGHHHHHHHHHTT-EEEEEE-S-GGGGTTHHHHS-EEEEESSS-THHHHHHHHHTT----HHHHHHHHHHH-S-HHHHHHHHHHSTTS-HHHHHHHHHHHHHHHHHHH--